Protein AF-A0A9P3IT53-F1 (afdb_monomer_lite)

Secondary structure (DSSP, 8-state):
---THHHHHHHHHTTTTS-----TTTTS-TTS-HHHHHHHHHTSTT-HHHHHHHTTS-SEEEETTEEEESS---HHHHHH-HHHHHHHHHHHHHS--B-TTSSBP---HHHHSTTSTTT--TTT-SSTTT--HHHHHHHHHTSTT--EEEE-SS--TTT-SEEETTTTEEE-----STTTT-PPPEEEEEETTTEEEEEEPPSSSTTSPPEEEE-TT-PPPP---SHHHHHHHHHH----

Structure (mmCIF, N/CA/C/O backbone):
data_AF-A0A9P3IT53-F1
#
_entry.id   AF-A0A9P3IT53-F1
#
loop_
_atom_site.group_PDB
_atom_site.id
_atom_site.type_symbol
_atom_site.label_atom_id
_atom_site.label_alt_id
_atom_site.label_comp_id
_atom_site.label_asym_id
_atom_site.label_entity_id
_atom_site.label_seq_id
_atom_site.pdbx_PDB_ins_code
_atom_site.Cartn_x
_atom_site.Cartn_y
_atom_site.Cartn_z
_atom_site.occupancy
_atom_site.B_iso_or_equiv
_atom_site.auth_seq_id
_atom_site.auth_comp_id
_atom_site.auth_asym_id
_atom_site.auth_atom_id
_atom_site.pdbx_PDB_model_num
ATOM 1 N N . MET A 1 1 ? 39.543 -21.156 10.679 1.00 35.88 1 MET A N 1
ATOM 2 C CA . MET A 1 1 ? 39.281 -20.237 9.550 1.00 35.88 1 MET A CA 1
ATOM 3 C C . MET A 1 1 ? 39.051 -21.079 8.301 1.00 35.88 1 MET A C 1
ATOM 5 O O . MET A 1 1 ? 40.000 -21.383 7.597 1.00 35.88 1 MET A O 1
ATOM 9 N N . GLY A 1 2 ? 37.817 -21.546 8.093 1.00 32.97 2 GLY A N 1
ATOM 10 C CA . GLY A 1 2 ? 37.407 -22.217 6.856 1.00 32.97 2 GLY A CA 1
ATOM 11 C C . GLY A 1 2 ? 36.817 -21.164 5.927 1.00 32.97 2 GLY A C 1
ATOM 12 O O . GLY A 1 2 ? 35.844 -20.508 6.288 1.00 32.97 2 GLY A O 1
ATOM 13 N N . SER A 1 3 ? 37.480 -20.921 4.803 1.00 35.44 3 SER A N 1
ATOM 14 C CA . SER A 1 3 ? 37.111 -19.895 3.830 1.00 35.44 3 SER A CA 1
ATOM 15 C C . SER A 1 3 ? 35.777 -20.245 3.165 1.00 35.44 3 SER A C 1
ATOM 17 O O . SER A 1 3 ? 35.629 -21.319 2.589 1.00 35.44 3 SER A O 1
ATOM 19 N N . MET A 1 4 ? 34.835 -19.299 3.173 1.00 37.69 4 MET A N 1
ATOM 20 C CA . MET A 1 4 ? 33.567 -19.314 2.425 1.00 37.69 4 MET A CA 1
ATOM 21 C C . MET A 1 4 ? 33.732 -19.473 0.890 1.00 37.69 4 MET A C 1
ATOM 23 O O . MET A 1 4 ? 32.745 -19.417 0.161 1.00 37.69 4 MET A O 1
ATOM 27 N N . GLY A 1 5 ? 34.953 -19.671 0.378 1.00 34.88 5 GLY A N 1
ATOM 28 C CA . GLY A 1 5 ? 35.244 -19.866 -1.042 1.00 34.88 5 GLY A CA 1
ATOM 29 C C . GLY A 1 5 ? 34.840 -21.232 -1.610 1.00 34.88 5 GLY A C 1
ATOM 30 O O . GLY A 1 5 ? 34.488 -21.306 -2.783 1.00 34.88 5 GLY A O 1
ATOM 31 N N . GLU A 1 6 ? 34.828 -22.307 -0.816 1.00 35.66 6 GLU A N 1
ATOM 32 C CA . GLU A 1 6 ? 34.600 -23.664 -1.356 1.00 35.66 6 GLU A CA 1
ATOM 33 C C . GLU A 1 6 ? 33.135 -23.925 -1.748 1.00 35.66 6 GLU A C 1
ATOM 35 O O . GLU A 1 6 ? 32.868 -24.569 -2.764 1.00 35.66 6 GLU A O 1
ATOM 40 N N . ALA A 1 7 ? 32.174 -23.339 -1.025 1.00 39.97 7 ALA A N 1
ATOM 41 C CA . ALA A 1 7 ? 30.748 -23.483 -1.336 1.00 39.97 7 ALA A CA 1
ATOM 42 C C . ALA A 1 7 ? 30.343 -22.777 -2.649 1.00 39.97 7 ALA A C 1
ATOM 44 O O . ALA A 1 7 ? 29.435 -23.231 -3.345 1.00 39.97 7 ALA A O 1
ATOM 45 N N . GLY A 1 8 ? 31.034 -21.691 -3.020 1.00 34.69 8 GLY A N 1
ATOM 46 C CA . GLY A 1 8 ? 30.780 -20.956 -4.266 1.00 34.69 8 GLY A CA 1
ATOM 47 C C . GLY A 1 8 ? 31.343 -21.643 -5.515 1.00 34.69 8 GLY A C 1
ATOM 48 O O . GLY A 1 8 ? 30.779 -21.507 -6.601 1.00 34.69 8 GLY A O 1
ATOM 49 N N . ILE A 1 9 ? 32.427 -22.411 -5.370 1.00 41.97 9 ILE A N 1
ATOM 50 C CA . ILE A 1 9 ? 33.077 -23.117 -6.486 1.00 41.97 9 ILE A CA 1
ATOM 51 C C . ILE A 1 9 ? 32.233 -24.327 -6.921 1.00 41.97 9 ILE A C 1
ATOM 53 O O . ILE A 1 9 ? 32.045 -24.542 -8.119 1.00 41.97 9 ILE A O 1
ATOM 57 N N . GLY A 1 10 ? 31.634 -25.052 -5.967 1.00 35.62 10 GLY A N 1
ATOM 58 C CA . GLY A 1 10 ? 30.767 -26.201 -6.258 1.00 35.62 10 GLY A CA 1
ATOM 59 C C . GLY A 1 10 ? 29.491 -25.843 -7.031 1.00 35.62 10 GLY A C 1
ATOM 60 O O . GLY A 1 10 ? 29.090 -26.577 -7.932 1.00 35.62 10 GLY A O 1
ATOM 61 N N . PHE A 1 11 ? 28.885 -24.680 -6.755 1.00 45.81 11 PHE A N 1
ATOM 62 C CA . PHE A 1 11 ? 27.677 -24.230 -7.463 1.00 45.81 11 PHE A CA 1
ATOM 63 C C . PHE A 1 11 ? 27.956 -23.848 -8.928 1.00 45.81 11 PHE A C 1
ATOM 65 O O . PHE A 1 11 ? 27.083 -23.964 -9.783 1.00 45.81 11 PHE A O 1
ATOM 72 N N . ARG A 1 12 ? 29.187 -23.417 -9.238 1.00 45.41 12 ARG A N 1
ATOM 73 C CA . ARG A 1 12 ? 29.605 -23.054 -10.600 1.00 45.41 12 ARG A CA 1
ATOM 74 C C . ARG A 1 12 ? 29.844 -24.288 -11.477 1.00 45.41 12 ARG A C 1
ATOM 76 O O . ARG A 1 12 ? 29.483 -24.261 -12.649 1.00 45.41 12 ARG A O 1
ATOM 83 N N . ALA A 1 13 ? 30.394 -25.359 -10.898 1.00 47.19 13 ALA A N 1
ATOM 84 C CA . ALA A 1 13 ? 30.675 -26.619 -11.594 1.00 47.19 13 ALA A CA 1
ATOM 85 C C . ALA A 1 13 ? 29.398 -27.386 -11.996 1.00 47.19 13 ALA A C 1
ATOM 87 O O . ALA A 1 13 ? 29.379 -28.068 -13.013 1.00 47.19 13 ALA A O 1
ATOM 88 N N . ALA A 1 14 ? 28.296 -27.219 -11.257 1.00 51.44 14 ALA A N 1
ATOM 89 C CA . ALA A 1 14 ? 27.004 -27.828 -11.595 1.00 51.44 14 ALA A CA 1
ATOM 90 C C . ALA A 1 14 ? 26.289 -27.175 -12.802 1.00 51.44 14 ALA A C 1
ATOM 92 O O . ALA A 1 14 ? 25.256 -27.673 -13.246 1.00 51.44 14 ALA A O 1
ATOM 93 N N . CYS A 1 15 ? 26.822 -26.067 -13.332 1.00 56.44 15 CYS A N 1
ATOM 94 C CA . CYS A 1 15 ? 26.239 -25.286 -14.428 1.00 56.44 15 CYS A CA 1
ATOM 95 C C . CYS A 1 15 ? 27.028 -25.402 -15.747 1.00 56.44 15 CYS A C 1
ATOM 97 O O . CYS A 1 15 ? 26.859 -24.557 -16.632 1.00 56.44 15 CYS A O 1
ATOM 99 N N . GLU A 1 16 ? 27.892 -26.409 -15.905 1.00 42.38 16 GLU A N 1
ATOM 100 C CA . GLU A 1 16 ? 28.593 -26.666 -17.168 1.00 42.38 16 GLU A CA 1
ATOM 101 C C . GLU A 1 16 ? 27.583 -27.054 -18.265 1.00 42.38 16 GLU A C 1
ATOM 103 O O . GLU A 1 16 ? 27.032 -28.150 -18.286 1.00 42.38 16 GLU A O 1
ATOM 108 N N . GLY A 1 17 ? 27.284 -26.093 -19.148 1.00 50.19 17 GLY A N 1
ATOM 109 C CA . GLY A 1 17 ? 26.257 -26.186 -20.197 1.00 50.19 17 GLY A CA 1
ATOM 110 C C . GLY A 1 17 ? 25.147 -25.131 -20.091 1.00 50.19 17 GLY A C 1
ATOM 111 O O . GLY A 1 17 ? 24.384 -24.937 -21.039 1.00 50.19 17 GLY A O 1
ATOM 112 N N . GLY A 1 18 ? 25.068 -24.399 -18.975 1.00 49.25 18 GLY A N 1
ATOM 113 C CA . GLY A 1 18 ? 24.192 -23.237 -18.849 1.00 49.25 18 GLY A CA 1
ATOM 114 C C . GLY A 1 18 ? 24.690 -22.092 -19.728 1.00 49.25 18 GLY A C 1
ATOM 115 O O . GLY A 1 18 ? 25.878 -21.769 -19.715 1.00 49.25 18 GLY A O 1
ATOM 116 N N . ARG A 1 19 ? 23.795 -21.455 -20.499 1.00 51.12 19 ARG A N 1
ATOM 117 C CA . ARG A 1 19 ? 24.126 -20.214 -21.224 1.00 51.12 19 ARG A CA 1
ATOM 118 C C . ARG A 1 19 ? 24.793 -19.251 -20.244 1.00 51.12 19 ARG A C 1
ATOM 120 O O . ARG A 1 19 ? 24.267 -19.054 -19.147 1.00 51.12 19 ARG A O 1
ATOM 127 N N . VAL A 1 20 ? 25.914 -18.646 -20.642 1.00 51.19 20 VAL A N 1
ATOM 128 C CA . VAL A 1 20 ? 26.510 -17.532 -19.897 1.00 51.19 20 VAL A CA 1
ATOM 129 C C . VAL A 1 20 ? 25.415 -16.483 -19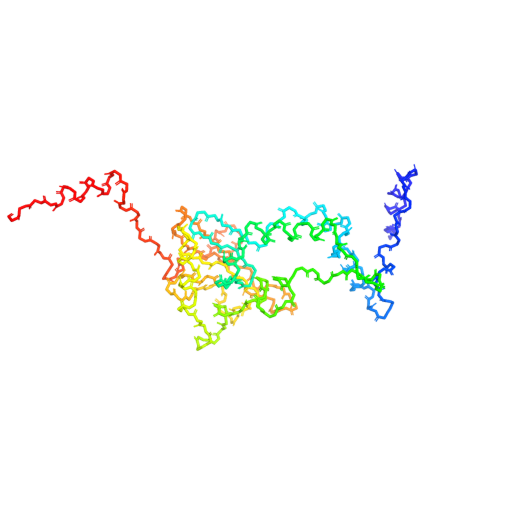.755 1.00 51.19 20 VAL A C 1
ATOM 131 O O . VAL A 1 20 ? 25.012 -15.860 -20.737 1.00 51.19 20 VAL A O 1
ATOM 134 N N . SER A 1 21 ? 24.859 -16.363 -18.550 1.00 56.31 21 SER A N 1
ATOM 135 C CA . SER A 1 21 ? 23.905 -15.300 -18.274 1.00 56.31 21 SER A CA 1
ATOM 136 C C . SER A 1 21 ? 24.661 -13.981 -18.433 1.00 56.31 21 SER A C 1
ATOM 138 O O . SER A 1 21 ? 25.804 -13.903 -17.971 1.00 56.31 21 SER A O 1
ATOM 140 N N . PRO A 1 22 ? 24.081 -12.974 -19.107 1.00 63.81 22 PRO A N 1
ATOM 141 C CA . PRO A 1 22 ? 24.686 -11.650 -19.188 1.00 63.81 22 PRO A CA 1
ATOM 142 C C . PRO A 1 22 ? 25.092 -11.187 -17.789 1.00 63.81 22 PRO A C 1
ATOM 144 O O . PRO A 1 22 ? 24.367 -11.482 -16.837 1.00 63.81 22 PRO A O 1
ATOM 147 N N . ASP A 1 23 ? 26.223 -10.482 -17.659 1.00 67.38 23 ASP A N 1
ATOM 148 C CA . ASP A 1 23 ? 26.622 -9.917 -16.368 1.00 67.38 23 ASP A CA 1
ATOM 149 C C . ASP A 1 23 ? 25.454 -9.072 -15.822 1.00 67.38 23 ASP A C 1
ATOM 151 O O . ASP A 1 23 ? 25.111 -8.048 -16.425 1.00 67.38 23 ASP A O 1
ATOM 155 N N . PRO A 1 24 ? 24.815 -9.483 -14.710 1.00 63.88 24 PRO A N 1
ATOM 156 C CA . PRO A 1 24 ? 23.645 -8.792 -14.177 1.00 63.88 24 PRO A CA 1
ATOM 157 C C . PRO A 1 24 ? 23.981 -7.366 -13.729 1.00 63.88 24 PRO A C 1
ATOM 159 O O . PRO A 1 24 ? 23.092 -6.530 -13.590 1.00 63.88 24 PRO A O 1
ATOM 162 N N . LEU A 1 25 ? 25.264 -7.065 -13.524 1.00 69.94 25 LEU A N 1
ATOM 163 C CA . LEU A 1 25 ? 25.740 -5.748 -13.148 1.00 69.94 25 LEU A CA 1
ATOM 164 C C . LEU A 1 25 ? 26.024 -4.832 -14.350 1.00 69.94 25 LEU A C 1
ATOM 166 O O . LEU A 1 25 ? 26.185 -3.627 -14.149 1.00 69.94 25 LEU A O 1
ATOM 170 N N . ALA A 1 26 ? 26.060 -5.360 -15.578 1.00 68.88 26 ALA A N 1
ATOM 171 C CA . ALA A 1 26 ? 26.378 -4.585 -16.781 1.00 68.88 26 ALA A CA 1
ATOM 172 C C . ALA A 1 26 ? 25.367 -3.458 -17.053 1.00 68.88 26 ALA A C 1
ATOM 174 O O . ALA A 1 26 ? 25.705 -2.459 -17.683 1.00 68.88 26 ALA A O 1
ATOM 175 N N . SER A 1 27 ? 24.132 -3.585 -16.556 1.00 66.25 27 SER A N 1
ATOM 176 C CA . SER A 1 27 ? 23.086 -2.568 -16.701 1.00 66.25 27 SER A CA 1
ATOM 177 C C . SER A 1 27 ? 23.107 -1.481 -15.621 1.00 66.25 27 SER A C 1
ATOM 179 O O . SER A 1 27 ? 22.240 -0.607 -15.637 1.00 66.25 27 SER A O 1
ATOM 181 N N . VAL A 1 28 ? 24.049 -1.516 -14.669 1.00 73.56 28 VAL A N 1
ATOM 182 C CA . VAL A 1 28 ? 24.102 -0.564 -13.549 1.00 73.56 28 VAL A CA 1
ATOM 183 C C . VAL A 1 28 ? 25.459 0.137 -13.502 1.00 73.56 28 VAL A C 1
ATOM 185 O O . VAL A 1 28 ? 26.509 -0.496 -13.440 1.00 73.56 28 VAL A O 1
ATOM 188 N N . SER A 1 29 ? 25.437 1.472 -13.493 1.00 75.94 29 SER A N 1
ATOM 189 C CA . SER A 1 29 ? 26.641 2.315 -13.501 1.00 75.94 29 SER A CA 1
ATOM 190 C C . SER A 1 29 ? 27.656 1.927 -12.418 1.00 75.94 29 SER A C 1
ATOM 192 O O . SER A 1 29 ? 27.300 1.731 -11.258 1.00 75.94 29 SER A O 1
ATOM 194 N N . GLU A 1 30 ? 28.940 1.887 -12.783 1.00 76.38 30 GLU A N 1
ATOM 195 C CA . GLU A 1 30 ? 30.070 1.674 -11.859 1.00 76.38 30 GLU A CA 1
ATOM 196 C C . GLU A 1 30 ? 30.219 2.787 -10.814 1.00 76.38 30 GLU A C 1
ATOM 198 O O . GLU A 1 30 ? 30.873 2.599 -9.794 1.00 76.38 30 GLU A O 1
ATOM 203 N N . ARG A 1 31 ? 29.573 3.941 -11.028 1.00 78.69 31 ARG A N 1
ATOM 204 C CA . ARG A 1 31 ? 29.555 5.048 -10.059 1.00 78.69 31 ARG A CA 1
ATOM 205 C C . ARG A 1 31 ? 28.655 4.768 -8.850 1.00 78.69 31 ARG A C 1
ATOM 207 O O . ARG A 1 31 ? 28.687 5.517 -7.878 1.00 78.69 31 ARG A O 1
ATOM 214 N N . VAL A 1 32 ? 27.820 3.730 -8.918 1.00 76.69 32 VAL A N 1
ATOM 215 C CA . VAL A 1 32 ? 26.950 3.297 -7.820 1.00 76.69 32 VAL A CA 1
ATOM 216 C C . VAL A 1 32 ? 27.753 2.405 -6.874 1.00 76.69 32 VAL A C 1
ATOM 218 O O . VAL A 1 32 ? 28.450 1.500 -7.327 1.00 76.69 32 VAL A O 1
ATOM 221 N N . ARG A 1 33 ? 27.627 2.626 -5.555 1.00 79.44 33 ARG A N 1
ATOM 222 C CA . ARG A 1 33 ? 28.251 1.763 -4.534 1.00 79.44 33 ARG A CA 1
ATOM 223 C C . ARG A 1 33 ? 27.938 0.290 -4.804 1.00 79.44 33 ARG A C 1
ATOM 225 O O . ARG A 1 33 ? 26.802 -0.039 -5.151 1.00 79.44 33 ARG A O 1
ATOM 232 N N . SER A 1 34 ? 28.923 -0.586 -4.624 1.00 75.75 34 SER A N 1
ATOM 233 C CA . SER A 1 34 ? 28.838 -2.001 -5.007 1.00 75.75 34 SER A CA 1
ATOM 234 C C . SER A 1 34 ? 27.630 -2.719 -4.393 1.00 75.75 34 SER A C 1
ATOM 236 O O . SER A 1 34 ? 26.959 -3.479 -5.093 1.00 75.75 34 SER A O 1
ATOM 238 N N . GLU A 1 35 ? 27.278 -2.431 -3.134 1.00 79.00 35 GLU A N 1
ATOM 239 C CA . GLU A 1 35 ? 26.134 -3.064 -2.467 1.00 79.00 35 GLU A CA 1
ATOM 240 C C . GLU A 1 35 ? 24.800 -2.625 -3.084 1.00 79.00 35 GLU A C 1
ATOM 242 O O . GLU A 1 35 ? 23.881 -3.427 -3.263 1.00 79.00 35 GLU A O 1
ATOM 247 N N . LEU A 1 36 ? 24.694 -1.346 -3.450 1.00 82.38 36 LEU A N 1
ATOM 248 C CA . LEU A 1 36 ? 23.512 -0.806 -4.116 1.00 82.38 36 LEU A CA 1
ATOM 249 C C . LEU A 1 36 ? 23.418 -1.314 -5.559 1.00 82.38 36 LEU A C 1
ATOM 251 O O . LEU A 1 36 ? 22.327 -1.632 -6.023 1.00 82.38 36 LEU A O 1
ATOM 255 N N . ARG A 1 37 ? 24.557 -1.474 -6.239 1.00 84.19 37 ARG A N 1
ATOM 256 C CA . ARG A 1 37 ? 24.643 -2.024 -7.596 1.00 84.19 37 ARG A CA 1
ATOM 257 C C . ARG A 1 37 ? 24.117 -3.460 -7.653 1.00 84.19 37 ARG A C 1
ATOM 259 O O . ARG A 1 37 ? 23.301 -3.773 -8.517 1.00 84.19 37 ARG A O 1
ATOM 266 N N . ALA A 1 38 ? 24.508 -4.300 -6.691 1.00 85.69 38 ALA A N 1
ATOM 267 C CA . ALA A 1 38 ? 24.007 -5.669 -6.570 1.00 85.69 38 ALA A CA 1
ATOM 268 C C . ALA A 1 38 ? 22.488 -5.714 -6.331 1.00 85.69 38 ALA A C 1
ATOM 270 O O . ALA A 1 38 ? 21.788 -6.494 -6.973 1.00 85.69 38 ALA A O 1
ATOM 271 N N . ARG A 1 39 ? 21.960 -4.841 -5.461 1.00 87.06 39 ARG A N 1
ATOM 272 C CA . ARG A 1 39 ? 20.510 -4.732 -5.218 1.00 87.06 39 ARG A CA 1
ATOM 273 C C . ARG A 1 39 ? 19.752 -4.285 -6.459 1.00 87.06 39 ARG A C 1
ATOM 275 O O . ARG A 1 39 ? 18.738 -4.885 -6.790 1.00 87.06 39 ARG A O 1
ATOM 282 N N . MET A 1 40 ? 20.251 -3.262 -7.151 1.00 85.94 40 MET A N 1
ATOM 283 C CA . MET A 1 40 ? 19.645 -2.782 -8.391 1.00 85.94 40 MET A CA 1
ATOM 284 C C . MET A 1 40 ? 19.606 -3.893 -9.435 1.00 85.94 40 MET A C 1
ATOM 286 O O . MET A 1 40 ? 18.556 -4.118 -10.017 1.00 85.94 40 MET A O 1
ATOM 290 N N . ALA A 1 41 ? 20.696 -4.633 -9.629 1.00 87.00 41 ALA A N 1
ATOM 291 C CA . ALA A 1 41 ? 20.724 -5.759 -10.557 1.00 87.00 41 ALA A CA 1
ATOM 292 C C . ALA A 1 41 ? 19.738 -6.877 -10.169 1.00 87.00 41 ALA A C 1
ATOM 294 O O . ALA A 1 41 ? 19.001 -7.379 -11.014 1.00 87.00 41 ALA A O 1
ATOM 295 N N . ALA A 1 42 ? 19.689 -7.239 -8.884 1.00 89.56 42 ALA A N 1
ATOM 296 C CA . ALA A 1 42 ? 18.846 -8.320 -8.380 1.00 89.56 42 ALA A CA 1
ATOM 297 C C . ALA A 1 42 ? 17.346 -7.978 -8.329 1.00 89.56 42 ALA A C 1
ATOM 299 O O . ALA A 1 42 ? 16.521 -8.882 -8.387 1.00 89.56 42 ALA A O 1
ATOM 300 N N . LEU A 1 43 ? 16.994 -6.697 -8.194 1.00 89.19 43 LEU A N 1
ATOM 301 C CA . LEU A 1 43 ? 15.611 -6.214 -8.093 1.00 89.19 43 LEU A CA 1
ATOM 302 C C . LEU A 1 43 ? 15.175 -5.412 -9.324 1.00 89.19 43 LEU A C 1
ATOM 304 O O . LEU A 1 43 ? 14.135 -4.760 -9.299 1.00 89.19 43 LEU A O 1
ATOM 308 N N . SER A 1 44 ? 15.959 -5.440 -10.405 1.00 88.50 44 SER A N 1
ATOM 309 C CA . SER A 1 44 ? 15.542 -4.844 -11.672 1.00 88.50 44 SER A CA 1
ATOM 310 C C . SER A 1 44 ? 14.468 -5.704 -12.340 1.00 88.50 44 SER A C 1
ATOM 312 O O . SER A 1 44 ? 14.538 -6.939 -12.263 1.00 88.50 44 SER A O 1
ATOM 314 N N . PRO A 1 45 ? 13.517 -5.084 -13.055 1.00 89.56 45 PRO A N 1
ATOM 315 C CA . PRO A 1 45 ? 12.652 -5.785 -13.995 1.00 89.56 45 PRO A CA 1
ATOM 316 C C . PRO A 1 45 ? 13.459 -6.701 -14.920 1.00 89.56 45 PRO A C 1
ATOM 318 O O . PRO A 1 45 ? 14.557 -6.350 -15.358 1.00 89.56 45 PRO A O 1
ATOM 321 N N . GLY A 1 46 ? 12.940 -7.893 -15.197 1.00 89.44 46 GLY A N 1
ATOM 322 C CA . GLY A 1 46 ? 13.615 -8.916 -15.992 1.00 89.44 46 GLY A CA 1
ATOM 323 C C . GLY A 1 46 ? 14.744 -9.657 -15.265 1.00 89.44 46 GLY A C 1
ATOM 324 O O . GLY A 1 46 ? 15.304 -10.597 -15.826 1.00 89.44 46 GLY A O 1
ATOM 325 N N . SER A 1 47 ? 15.083 -9.317 -14.018 1.00 90.19 47 SER A N 1
ATOM 326 C CA . SER A 1 47 ? 16.069 -10.092 -13.252 1.00 90.19 47 SER A CA 1
ATOM 327 C C . SER A 1 47 ? 15.502 -11.454 -12.812 1.00 90.19 47 SER A C 1
ATOM 329 O O . SER A 1 47 ? 14.316 -11.548 -12.482 1.00 90.19 47 SER A O 1
ATOM 331 N N . PRO A 1 48 ? 16.321 -12.524 -12.745 1.00 91.94 48 PRO A N 1
ATOM 332 C CA . PRO A 1 48 ? 15.840 -13.845 -12.333 1.00 91.94 48 PRO A CA 1
ATOM 333 C C . PRO A 1 48 ? 15.208 -13.873 -10.936 1.00 91.94 48 PRO A C 1
ATOM 335 O O . PRO A 1 48 ? 14.265 -14.624 -10.706 1.00 91.94 48 PRO A O 1
ATOM 338 N N . LEU A 1 49 ? 15.714 -13.059 -10.002 1.00 92.94 49 LEU A N 1
ATOM 339 C CA . LEU A 1 49 ? 15.186 -12.989 -8.639 1.00 92.94 49 LEU A CA 1
ATOM 340 C C . LEU A 1 49 ? 13.815 -12.309 -8.627 1.00 92.94 49 LEU A C 1
ATOM 342 O O . LEU A 1 49 ? 12.873 -12.877 -8.072 1.00 92.94 49 LEU A O 1
ATOM 346 N N . LEU A 1 50 ? 13.682 -11.139 -9.263 1.00 92.19 50 LEU A N 1
ATOM 347 C CA . LEU A 1 50 ? 12.405 -10.429 -9.298 1.00 92.19 50 LEU A CA 1
ATOM 348 C C . LEU A 1 50 ? 11.330 -11.247 -10.025 1.00 92.19 50 LEU A C 1
ATOM 350 O O . LEU A 1 50 ? 10.227 -11.401 -9.508 1.00 92.19 50 LEU A O 1
ATOM 354 N N . GLN A 1 51 ? 11.676 -11.853 -11.165 1.00 93.81 51 GLN A N 1
ATOM 355 C CA . GLN A 1 51 ? 10.760 -12.728 -11.900 1.00 93.81 51 GLN A CA 1
ATOM 356 C C . GLN A 1 51 ? 10.301 -13.923 -11.057 1.00 93.81 51 GLN A C 1
ATOM 358 O O . GLN A 1 51 ? 9.115 -14.225 -11.014 1.00 93.81 51 GLN A O 1
ATOM 363 N N . ARG A 1 52 ? 11.223 -14.592 -10.353 1.00 94.50 52 ARG A N 1
ATOM 364 C CA . ARG A 1 52 ? 10.910 -15.817 -9.606 1.00 94.50 52 ARG A CA 1
ATOM 365 C C . ARG A 1 52 ? 10.083 -15.583 -8.345 1.00 94.50 52 ARG A C 1
ATOM 367 O O . ARG A 1 52 ? 9.305 -16.455 -7.978 1.00 94.50 52 ARG A O 1
ATOM 374 N N . PHE A 1 53 ? 10.315 -14.479 -7.638 1.00 94.81 53 PHE A N 1
ATOM 375 C CA . PHE A 1 53 ? 9.759 -14.286 -6.294 1.00 94.81 53 PHE A CA 1
ATOM 376 C C . PHE A 1 53 ? 8.742 -13.150 -6.188 1.00 94.81 53 PHE A C 1
ATOM 378 O O . PHE A 1 53 ? 8.038 -13.081 -5.183 1.00 94.81 53 PHE A O 1
ATOM 385 N N . PHE A 1 54 ? 8.665 -12.260 -7.183 1.00 93.75 54 PHE A N 1
ATOM 386 C CA . PHE A 1 54 ? 7.833 -11.057 -7.102 1.00 93.75 54 PHE A CA 1
ATOM 387 C C . PHE A 1 54 ? 6.855 -10.877 -8.261 1.00 93.75 54 PHE A C 1
ATOM 389 O O . PHE A 1 54 ? 5.887 -10.149 -8.073 1.00 93.75 54 PHE A O 1
ATOM 396 N N . ALA A 1 55 ? 7.054 -11.528 -9.413 1.00 94.19 55 ALA A N 1
ATOM 397 C CA . ALA A 1 55 ? 6.162 -11.361 -10.566 1.00 94.19 55 ALA A CA 1
ATOM 398 C C . ALA A 1 55 ? 4.699 -11.715 -10.250 1.00 94.19 55 ALA A C 1
ATOM 400 O O . ALA A 1 55 ? 3.795 -11.035 -10.719 1.00 94.19 55 ALA A O 1
ATOM 401 N N . ASP A 1 56 ? 4.469 -12.731 -9.416 1.00 94.31 56 ASP A N 1
ATOM 402 C CA . ASP A 1 56 ? 3.120 -13.201 -9.075 1.00 94.31 56 ASP A CA 1
ATOM 403 C C . ASP A 1 56 ? 2.502 -12.475 -7.868 1.00 94.31 56 ASP A C 1
ATOM 405 O O . ASP A 1 56 ? 1.365 -12.755 -7.483 1.00 94.31 56 ASP A O 1
ATOM 409 N N . ASN A 1 57 ? 3.231 -11.537 -7.253 1.00 95.38 57 ASN A N 1
ATOM 410 C CA . ASN A 1 57 ? 2.731 -10.793 -6.104 1.00 95.38 57 ASN A CA 1
ATOM 411 C C . ASN A 1 57 ? 1.935 -9.566 -6.580 1.00 95.38 57 ASN A C 1
ATOM 413 O O . ASN A 1 57 ? 2.502 -8.689 -7.238 1.00 95.38 57 ASN A O 1
ATOM 417 N N . PRO A 1 58 ? 0.644 -9.441 -6.224 1.00 96.75 58 PRO A N 1
ATOM 418 C CA . PRO A 1 58 ? -0.152 -8.289 -6.622 1.00 96.75 58 PRO A CA 1
ATOM 419 C C . PRO A 1 58 ? 0.332 -7.016 -5.917 1.00 96.75 58 PRO A C 1
ATOM 421 O O . PRO A 1 58 ? 0.672 -7.024 -4.734 1.00 96.75 58 PRO A O 1
ATOM 424 N N . SER A 1 59 ? 0.292 -5.894 -6.632 1.00 96.38 59 SER A N 1
ATOM 425 C CA . SER A 1 59 ? 0.546 -4.565 -6.060 1.00 96.38 59 SER A CA 1
ATOM 426 C C . SER A 1 59 ? -0.661 -4.015 -5.297 1.00 96.38 59 SER A C 1
ATOM 428 O O . SER A 1 59 ? -0.508 -3.199 -4.385 1.00 96.38 59 SER A O 1
ATOM 430 N N . VAL A 1 60 ? -1.863 -4.468 -5.665 1.00 98.25 60 VAL A N 1
ATOM 431 C CA . VAL A 1 60 ? -3.126 -4.157 -4.992 1.00 98.25 60 VAL A CA 1
ATOM 432 C C . VAL A 1 60 ? -3.899 -5.452 -4.782 1.00 98.25 60 VAL A C 1
ATOM 434 O O . VAL A 1 60 ? -4.174 -6.175 -5.736 1.00 98.25 60 VAL A O 1
ATOM 437 N N . LEU A 1 61 ? -4.284 -5.744 -3.545 1.00 97.81 61 LEU A N 1
ATOM 438 C CA . LEU A 1 61 ? -4.955 -6.990 -3.188 1.00 97.81 61 LEU A CA 1
ATOM 439 C C . LEU A 1 61 ? -6.259 -6.698 -2.452 1.00 97.81 61 LEU A C 1
ATOM 441 O O . LEU A 1 61 ? -6.268 -5.969 -1.468 1.00 97.81 61 LEU A O 1
ATOM 445 N N . ARG A 1 62 ? -7.365 -7.299 -2.886 1.00 97.12 62 ARG A N 1
ATOM 446 C CA . ARG A 1 62 ? -8.646 -7.218 -2.181 1.00 97.12 62 ARG A CA 1
ATOM 447 C C . ARG A 1 62 ? -9.001 -8.576 -1.580 1.00 97.12 62 ARG A C 1
ATOM 449 O O . ARG A 1 62 ? -9.176 -9.541 -2.316 1.00 97.12 62 ARG A O 1
ATOM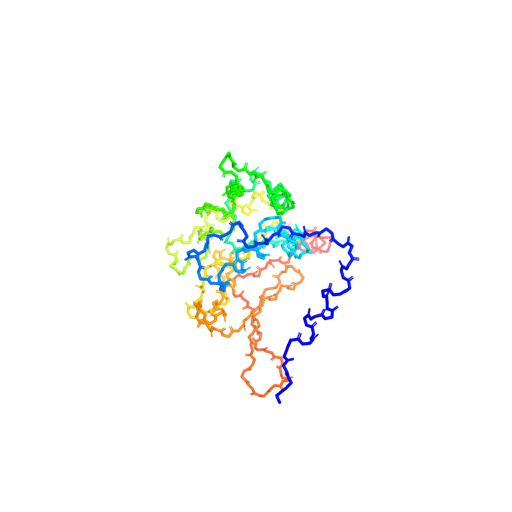 456 N N . LEU A 1 63 ? -9.169 -8.636 -0.258 1.00 96.25 63 LEU A N 1
ATOM 457 C CA . LEU A 1 63 ? -9.733 -9.792 0.448 1.00 96.25 63 LEU A CA 1
ATOM 458 C C . LEU A 1 63 ? -10.972 -9.362 1.231 1.00 96.25 63 LEU A C 1
ATOM 460 O O . LEU A 1 63 ? -10.893 -8.501 2.107 1.00 96.25 63 LEU A O 1
ATOM 464 N N . GLY A 1 64 ? -12.113 -9.984 0.924 1.00 95.94 64 GLY A N 1
ATOM 465 C CA . GLY A 1 64 ? -13.398 -9.623 1.521 1.00 95.94 64 GLY A CA 1
ATOM 466 C C . GLY A 1 64 ? -13.716 -8.141 1.307 1.00 95.94 64 GLY A C 1
ATOM 467 O O . GLY A 1 64 ? -13.747 -7.646 0.172 1.00 95.94 64 GLY A O 1
ATOM 468 N N . SER A 1 65 ? -13.925 -7.436 2.415 1.00 96.94 65 SER A N 1
ATOM 469 C CA . SER A 1 65 ? -14.187 -6.000 2.471 1.00 96.94 65 SER A CA 1
ATOM 470 C C . SER A 1 65 ? -12.935 -5.125 2.580 1.00 96.94 65 SER A C 1
ATOM 472 O O . SER A 1 65 ? -13.049 -3.900 2.670 1.00 96.94 65 SER A O 1
ATOM 474 N N . THR A 1 66 ? -11.741 -5.719 2.583 1.00 98.38 66 THR A N 1
ATOM 475 C CA . THR A 1 66 ? -10.482 -5.011 2.831 1.00 98.38 66 THR A CA 1
ATOM 476 C C . THR A 1 66 ? -9.613 -4.960 1.581 1.00 98.38 66 THR A C 1
ATOM 478 O O . THR A 1 66 ? -9.370 -5.979 0.934 1.00 98.38 66 THR A O 1
ATOM 481 N N . VAL A 1 67 ? -9.113 -3.767 1.260 1.00 98.50 67 VAL A N 1
ATOM 482 C CA . VAL A 1 67 ? -8.139 -3.544 0.184 1.00 98.50 67 VAL A CA 1
ATOM 483 C C . VAL A 1 67 ? -6.765 -3.268 0.786 1.00 98.50 67 VAL A C 1
ATOM 485 O O . VAL A 1 67 ? -6.639 -2.405 1.646 1.00 98.50 67 VAL A O 1
ATOM 488 N N . PHE A 1 68 ? -5.741 -3.970 0.319 1.00 98.69 68 PHE A N 1
ATOM 489 C CA . PHE A 1 68 ? -4.344 -3.833 0.713 1.00 98.69 68 PHE A CA 1
ATOM 490 C C . PHE A 1 68 ? -3.547 -3.220 -0.438 1.00 98.69 68 PHE A C 1
ATOM 492 O O . PHE A 1 68 ? -3.637 -3.676 -1.579 1.00 98.69 68 PHE A O 1
ATOM 499 N N . VAL A 1 69 ? -2.768 -2.186 -0.135 1.00 98.62 69 VAL A N 1
ATOM 500 C CA . VAL A 1 69 ? -1.937 -1.457 -1.103 1.00 98.62 69 VAL A CA 1
ATOM 501 C C . VAL A 1 69 ? -0.761 -0.811 -0.370 1.00 98.62 69 VAL A C 1
ATOM 503 O O . VAL A 1 69 ? -0.891 -0.460 0.798 1.00 98.62 69 VAL A O 1
ATOM 506 N N . HIS A 1 70 ? 0.402 -0.652 -1.009 1.00 98.25 70 HIS A N 1
ATOM 507 C CA . HIS A 1 70 ? 1.573 -0.110 -0.308 1.00 98.25 70 HIS A CA 1
ATOM 508 C C . HIS A 1 70 ? 1.383 1.353 0.139 1.00 98.25 70 HIS A C 1
ATOM 510 O O . HIS A 1 70 ? 1.585 1.636 1.316 1.00 98.25 70 HIS A O 1
ATOM 516 N N . GLY A 1 71 ? 0.973 2.260 -0.759 1.00 98.06 71 GLY A N 1
ATOM 517 C CA . GLY A 1 71 ? 0.735 3.678 -0.447 1.00 98.06 71 GLY A CA 1
ATOM 518 C C . GLY A 1 71 ? -0.747 4.029 -0.294 1.00 98.06 71 GLY A C 1
ATOM 519 O O . GLY A 1 71 ? -1.176 4.520 0.749 1.00 98.06 71 GLY A O 1
ATOM 520 N N . GLY A 1 72 ? -1.546 3.745 -1.323 1.00 98.00 72 GLY A N 1
ATOM 521 C CA . GLY A 1 72 ? -2.982 4.036 -1.342 1.00 98.00 72 GLY A CA 1
ATOM 522 C C . GLY A 1 72 ? -3.581 3.949 -2.747 1.00 98.00 72 GLY A C 1
ATOM 523 O O . GLY A 1 72 ? -2.858 3.858 -3.739 1.00 98.00 72 GLY A O 1
ATOM 524 N N . LEU A 1 73 ? -4.911 3.985 -2.851 1.00 98.44 73 LEU A N 1
ATOM 525 C CA . LEU A 1 73 ? -5.614 4.064 -4.137 1.00 98.44 73 LEU A CA 1
ATOM 526 C C . LEU A 1 73 ? -6.286 5.419 -4.313 1.00 98.44 73 LEU A C 1
ATOM 528 O O . LEU A 1 73 ? -6.987 5.875 -3.423 1.00 98.44 73 LEU A O 1
ATOM 532 N N . LEU A 1 74 ? -6.149 6.014 -5.489 1.00 98.38 74 LEU A N 1
ATOM 533 C CA . LEU A 1 74 ? -6.923 7.176 -5.903 1.00 98.38 74 LEU A CA 1
ATOM 534 C C . LEU A 1 74 ? -8.086 6.719 -6.802 1.00 98.38 74 LEU A C 1
ATOM 536 O O . LEU A 1 74 ? -8.018 5.620 -7.367 1.00 98.38 74 LEU A O 1
ATOM 540 N N . PRO A 1 75 ? -9.134 7.543 -6.999 1.00 98.38 75 PRO A N 1
ATOM 541 C CA . PRO A 1 75 ? -10.241 7.206 -7.896 1.00 98.38 75 PRO A CA 1
ATOM 542 C C . PRO A 1 75 ? -9.789 6.825 -9.312 1.00 98.38 75 PRO A C 1
ATOM 544 O O . PRO A 1 75 ? -10.372 5.934 -9.923 1.00 98.38 75 PRO A O 1
ATOM 547 N N . GLU A 1 76 ? -8.724 7.455 -9.814 1.00 97.81 76 GLU A N 1
ATOM 548 C CA . GLU A 1 76 ? -8.122 7.151 -11.118 1.00 97.81 76 GLU A CA 1
ATOM 549 C C . GLU A 1 76 ? -7.572 5.720 -11.208 1.00 97.81 76 GLU A C 1
ATOM 551 O O . GLU A 1 76 ? -7.761 5.066 -12.228 1.00 97.81 76 GLU A O 1
ATOM 556 N N . HIS A 1 77 ? -6.996 5.174 -10.130 1.00 98.31 77 HIS A N 1
ATOM 557 C CA . HIS A 1 77 ? -6.541 3.779 -10.101 1.00 98.31 77 HIS A CA 1
ATOM 558 C C . HIS A 1 77 ? -7.711 2.796 -10.157 1.00 98.31 77 HIS A C 1
ATOM 560 O O . HIS A 1 77 ? -7.635 1.770 -10.829 1.00 98.31 77 HIS A O 1
ATOM 566 N N . VAL A 1 78 ? -8.806 3.115 -9.460 1.00 98.31 78 VAL A N 1
ATOM 567 C CA . VAL A 1 78 ? -10.015 2.283 -9.475 1.00 98.31 78 VAL A CA 1
ATOM 568 C C . VAL A 1 78 ? -10.672 2.309 -10.856 1.00 98.31 78 VAL A C 1
ATOM 570 O O . VAL A 1 78 ? -11.078 1.261 -11.346 1.00 98.31 78 VAL A O 1
ATOM 573 N N . GLN A 1 79 ? -10.724 3.475 -11.511 1.00 98.06 79 GLN A N 1
ATOM 574 C CA . GLN A 1 79 ? -11.223 3.600 -12.890 1.00 98.06 79 GLN A CA 1
ATOM 575 C C . GLN A 1 79 ? -10.341 2.867 -13.898 1.00 98.06 79 GLN A C 1
ATOM 577 O O . GLN A 1 79 ? -10.862 2.291 -14.849 1.00 98.06 79 GLN A O 1
ATOM 582 N N . TYR A 1 80 ? -9.023 2.889 -13.694 1.00 98.00 80 TYR A N 1
ATOM 583 C CA . TYR A 1 80 ? -8.076 2.181 -14.550 1.00 98.00 80 TYR A CA 1
ATOM 584 C C . TYR A 1 80 ? -8.236 0.654 -14.459 1.00 98.00 80 TYR A C 1
ATOM 586 O O . TYR A 1 80 ? -8.098 -0.045 -15.462 1.00 98.00 80 TYR A O 1
ATOM 594 N N . GLY A 1 81 ? -8.585 0.151 -13.271 1.00 97.88 81 GLY A N 1
ATOM 595 C CA . GLY A 1 81 ? -8.843 -1.261 -12.988 1.00 97.88 81 GLY A CA 1
ATOM 596 C C . GLY A 1 81 ? -7.702 -1.901 -12.198 1.00 97.88 81 GLY A C 1
ATOM 597 O O . GLY A 1 81 ? -6.553 -1.913 -12.637 1.00 97.88 81 GLY A O 1
ATOM 598 N N . LEU A 1 82 ? -8.014 -2.460 -11.025 1.00 97.69 82 LEU A N 1
ATOM 599 C CA . LEU A 1 82 ? -7.007 -3.011 -10.108 1.00 97.69 82 LEU A CA 1
ATOM 600 C C . LEU A 1 82 ? -6.348 -4.276 -10.670 1.00 97.69 82 LEU A C 1
ATOM 602 O O . LEU A 1 82 ? -5.140 -4.468 -10.541 1.00 97.69 82 LEU A O 1
ATOM 606 N N . GLU A 1 83 ? -7.130 -5.116 -11.342 1.00 97.19 83 GLU A N 1
ATOM 607 C CA . GLU A 1 83 ? -6.655 -6.318 -12.025 1.00 97.19 83 GLU A CA 1
ATOM 608 C C . GLU A 1 83 ? -5.682 -5.950 -13.145 1.00 97.19 83 GLU A C 1
ATOM 610 O O . GLU A 1 83 ? -4.630 -6.571 -13.273 1.00 97.19 83 GLU A O 1
ATOM 615 N N . ARG A 1 84 ? -5.989 -4.884 -13.894 1.00 97.69 84 ARG A N 1
ATOM 616 C CA . ARG A 1 84 ? -5.107 -4.357 -14.937 1.00 97.69 84 ARG A CA 1
ATOM 617 C C . ARG A 1 84 ? -3.795 -3.831 -14.353 1.00 97.69 84 ARG A C 1
ATOM 619 O O . ARG A 1 84 ? -2.744 -4.161 -14.886 1.00 97.69 84 ARG A O 1
ATOM 626 N N . ILE A 1 85 ? -3.835 -3.073 -13.251 1.00 97.88 85 ILE A N 1
ATOM 627 C CA . ILE A 1 85 ? -2.622 -2.603 -12.548 1.00 97.88 85 ILE A CA 1
ATOM 628 C C . ILE A 1 85 ? -1.714 -3.781 -12.181 1.00 97.88 85 ILE A C 1
ATOM 630 O O . ILE A 1 85 ? -0.506 -3.731 -12.414 1.00 97.88 85 ILE A O 1
ATOM 634 N N . ASN A 1 86 ? -2.291 -4.842 -11.612 1.00 97.94 86 ASN A N 1
ATOM 635 C CA . ASN A 1 86 ? -1.535 -6.031 -11.225 1.00 97.94 86 ASN A CA 1
ATOM 636 C C . ASN A 1 86 ? -0.965 -6.769 -12.442 1.00 97.94 86 ASN A C 1
ATOM 638 O O . ASN A 1 86 ? 0.207 -7.137 -12.424 1.00 97.94 86 ASN A O 1
ATOM 642 N N . GLN A 1 87 ? -1.766 -6.945 -13.496 1.00 97.25 87 GLN A N 1
ATOM 643 C CA . GLN A 1 87 ? -1.342 -7.611 -14.726 1.00 97.25 87 GLN A CA 1
ATOM 644 C C . GLN A 1 87 ? -0.194 -6.857 -15.408 1.00 97.25 87 GLN A C 1
ATOM 646 O O . GLN A 1 87 ? 0.859 -7.432 -15.660 1.00 97.25 87 GLN A O 1
ATOM 651 N N . GLU A 1 88 ? -0.357 -5.558 -15.654 1.00 96.00 88 GLU A N 1
ATOM 652 C CA . GLU A 1 88 ? 0.664 -4.732 -16.310 1.00 96.00 88 GLU A CA 1
ATOM 653 C C . GLU A 1 88 ? 1.939 -4.612 -15.455 1.00 96.00 88 GLU A C 1
ATOM 655 O O . GLU A 1 88 ? 3.046 -4.510 -15.986 1.00 96.00 88 GLU A O 1
ATOM 660 N N . GLY A 1 89 ? 1.817 -4.667 -14.123 1.00 95.25 89 GLY A N 1
ATOM 661 C CA . GLY A 1 89 ? 2.970 -4.741 -13.228 1.00 95.25 89 GLY A CA 1
ATOM 662 C C . GLY A 1 89 ? 3.731 -6.060 -13.325 1.00 95.25 89 GLY A C 1
ATOM 663 O O . GLY A 1 89 ? 4.960 -6.045 -13.417 1.00 95.25 89 GLY A O 1
ATOM 664 N N . GLN A 1 90 ? 3.020 -7.188 -13.369 1.00 96.00 90 GLN A N 1
ATOM 665 C CA . GLN A 1 90 ? 3.620 -8.499 -13.614 1.00 96.00 90 GLN A CA 1
ATOM 666 C C . GLN A 1 90 ? 4.299 -8.540 -14.990 1.00 96.00 90 GLN A C 1
ATOM 668 O O . GLN A 1 90 ? 5.456 -8.945 -15.093 1.00 96.00 90 GLN A O 1
ATOM 673 N N . GLU A 1 91 ? 3.621 -8.069 -16.037 1.00 94.94 91 GLU A N 1
ATOM 674 C CA . GLU A 1 91 ? 4.165 -7.997 -17.397 1.00 94.94 91 GLU A CA 1
ATOM 675 C C . GLU A 1 91 ? 5.442 -7.153 -17.447 1.00 94.94 91 GLU A C 1
ATOM 677 O O . GLU A 1 91 ? 6.437 -7.576 -18.036 1.00 94.94 91 GLU A O 1
ATOM 682 N N . TRP A 1 92 ? 5.469 -6.008 -16.759 1.00 93.50 92 TRP A N 1
ATOM 683 C CA . TRP A 1 92 ? 6.672 -5.186 -16.652 1.00 93.50 92 TRP A CA 1
ATOM 684 C C . TRP A 1 92 ? 7.825 -5.907 -15.936 1.00 93.50 92 TRP A C 1
ATOM 686 O O . TRP A 1 92 ? 8.970 -5.801 -16.376 1.00 93.50 92 TRP A O 1
ATOM 696 N N . ILE A 1 93 ? 7.549 -6.673 -14.874 1.00 93.44 93 ILE A N 1
ATOM 697 C CA . ILE A 1 93 ? 8.564 -7.484 -14.180 1.00 93.44 93 ILE A CA 1
ATOM 698 C C . ILE A 1 93 ? 9.106 -8.595 -15.090 1.00 93.44 93 ILE A C 1
ATOM 700 O O . ILE A 1 93 ? 10.317 -8.828 -15.105 1.00 93.44 93 ILE A O 1
ATOM 704 N N . LEU A 1 94 ? 8.236 -9.287 -15.828 1.00 93.69 94 LEU A N 1
ATOM 705 C CA . LEU A 1 94 ? 8.599 -10.430 -16.671 1.00 93.69 94 LEU A CA 1
ATOM 706 C C . LEU A 1 94 ? 9.285 -10.011 -17.972 1.00 93.69 94 LEU A C 1
ATOM 708 O O . LEU A 1 94 ? 10.185 -10.694 -18.458 1.00 93.69 94 LEU A O 1
ATOM 712 N N . SER A 1 95 ? 8.844 -8.913 -18.574 1.00 88.50 95 SER A N 1
ATOM 713 C CA . SER A 1 95 ? 9.251 -8.484 -19.911 1.00 88.50 95 SER A CA 1
ATOM 714 C C . SER A 1 95 ? 9.349 -6.960 -19.986 1.00 88.50 95 SER A C 1
ATOM 716 O O . SER A 1 95 ? 8.564 -6.315 -20.684 1.00 88.50 95 SER A O 1
ATOM 718 N N . PRO A 1 96 ? 10.324 -6.349 -19.288 1.00 84.38 96 PRO A N 1
ATOM 719 C CA . PRO A 1 96 ? 10.481 -4.906 -19.316 1.00 84.38 96 PRO A CA 1
ATOM 720 C C . PRO A 1 96 ? 10.861 -4.426 -20.714 1.00 84.38 96 PRO A C 1
ATOM 722 O O . PRO A 1 96 ? 11.855 -4.867 -21.302 1.00 84.38 96 PRO A O 1
ATOM 725 N N . ALA A 1 97 ? 10.098 -3.462 -21.218 1.00 83.25 97 ALA A N 1
ATOM 726 C CA . ALA A 1 97 ? 10.457 -2.735 -22.420 1.00 83.25 97 ALA A CA 1
ATOM 727 C C . ALA A 1 97 ? 11.781 -1.975 -22.224 1.00 83.25 97 ALA A C 1
ATOM 729 O O . ALA A 1 97 ? 12.179 -1.609 -21.109 1.00 83.25 97 ALA A O 1
ATOM 730 N N . ARG A 1 98 ? 12.485 -1.748 -23.334 1.00 81.44 98 ARG A N 1
ATOM 731 C CA . ARG A 1 98 ? 13.711 -0.951 -23.364 1.00 81.44 98 ARG A CA 1
ATOM 732 C C . ARG A 1 98 ? 13.458 0.359 -24.077 1.00 81.44 98 ARG A C 1
ATOM 734 O O . ARG A 1 98 ? 12.787 0.419 -25.102 1.00 81.44 98 ARG A O 1
ATOM 741 N N . ARG A 1 99 ? 14.067 1.401 -23.537 1.00 79.06 99 ARG A N 1
ATOM 742 C CA . ARG A 1 99 ? 14.132 2.719 -24.154 1.00 79.06 99 ARG A CA 1
ATOM 743 C C . ARG A 1 99 ? 15.033 2.678 -25.401 1.00 79.06 99 ARG A C 1
ATOM 745 O O . ARG A 1 99 ? 15.878 1.785 -25.507 1.00 79.06 99 ARG A O 1
ATOM 752 N N . PRO A 1 100 ? 14.939 3.672 -26.307 1.00 81.81 100 PRO A N 1
ATOM 753 C CA . PRO A 1 100 ? 15.828 3.778 -27.470 1.00 81.81 100 PRO A CA 1
ATOM 754 C C . PRO A 1 100 ? 17.324 3.848 -27.119 1.00 81.81 100 PRO A C 1
ATOM 756 O O . PRO A 1 100 ? 18.164 3.465 -27.924 1.00 81.81 100 PRO A O 1
ATOM 759 N N . ASP A 1 101 ? 17.652 4.313 -25.909 1.00 80.75 101 ASP A N 1
ATOM 760 C CA . ASP A 1 101 ? 19.012 4.365 -25.354 1.00 80.75 101 ASP A CA 1
ATOM 761 C C . ASP A 1 101 ? 19.494 3.015 -24.765 1.00 80.75 101 ASP A C 1
ATOM 763 O O . ASP A 1 101 ? 20.598 2.928 -24.230 1.00 80.75 101 ASP A O 1
ATOM 767 N N . GLY A 1 102 ? 18.685 1.952 -24.860 1.00 72.38 102 GLY A N 1
ATOM 768 C CA . GLY A 1 102 ? 18.997 0.599 -24.388 1.00 72.38 102 GLY A CA 1
ATOM 769 C C . GLY A 1 102 ? 18.752 0.360 -22.893 1.00 72.38 102 GLY A C 1
ATOM 770 O O . GLY A 1 102 ? 18.811 -0.793 -22.441 1.00 72.38 102 GLY A O 1
ATOM 771 N N . LEU A 1 103 ? 18.437 1.407 -22.121 1.00 70.19 103 LEU A N 1
ATOM 772 C CA . LEU A 1 103 ? 18.129 1.294 -20.695 1.00 70.19 103 LEU A CA 1
ATOM 773 C C . LEU A 1 103 ? 16.721 0.711 -20.473 1.00 70.19 103 LEU A C 1
ATOM 775 O O . LEU A 1 103 ? 15.837 0.897 -21.317 1.00 70.19 103 LEU A O 1
ATOM 779 N N . PRO A 1 104 ? 16.472 0.021 -19.343 1.00 70.94 104 PRO A N 1
ATOM 780 C CA . PRO A 1 104 ? 15.126 -0.411 -18.979 1.00 70.94 104 PRO A CA 1
ATOM 781 C C . PRO A 1 104 ? 14.158 0.776 -18.904 1.00 70.94 104 PRO A C 1
ATOM 783 O O . PRO A 1 104 ? 14.503 1.854 -18.408 1.00 70.94 104 PRO A O 1
ATOM 786 N N . GLU A 1 105 ? 12.935 0.586 -19.387 1.00 81.69 105 GLU A N 1
ATOM 787 C CA . GLU A 1 105 ? 11.863 1.553 -19.188 1.00 81.69 105 GLU A CA 1
ATOM 788 C C . GLU A 1 105 ? 11.482 1.646 -17.700 1.00 81.69 105 GLU A C 1
ATOM 790 O O . GLU A 1 105 ? 11.549 0.660 -16.962 1.00 81.69 105 GLU A O 1
ATOM 795 N N . ARG A 1 106 ? 11.084 2.845 -17.244 1.00 78.81 106 ARG A N 1
ATOM 796 C CA . ARG A 1 106 ? 10.772 3.133 -15.826 1.00 78.81 106 ARG A CA 1
ATOM 797 C C . ARG A 1 106 ? 9.562 2.360 -15.285 1.00 78.81 106 ARG A C 1
ATOM 799 O O . ARG A 1 106 ? 9.333 2.392 -14.080 1.00 78.81 106 ARG A O 1
ATOM 806 N N . GLY A 1 107 ? 8.837 1.669 -16.159 1.00 86.75 107 GLY A N 1
ATOM 807 C CA . GLY A 1 107 ? 7.622 0.939 -15.843 1.00 86.75 107 GLY A CA 1
ATOM 808 C C . GLY A 1 107 ? 6.375 1.808 -15.915 1.00 86.75 107 GLY A C 1
ATOM 809 O O . GLY A 1 107 ? 6.460 2.993 -16.243 1.00 86.75 107 GLY A O 1
ATOM 810 N N . PRO A 1 108 ? 5.208 1.222 -15.629 1.00 91.06 108 PRO A N 1
ATOM 811 C CA . PRO A 1 108 ? 3.948 1.942 -15.663 1.00 91.06 108 PRO A CA 1
ATOM 812 C C . PRO A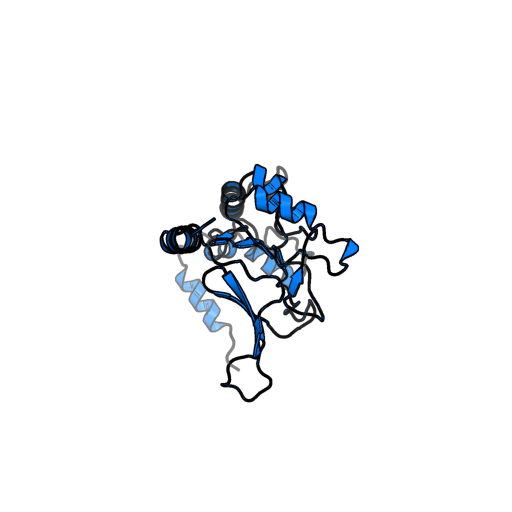 1 108 ? 3.909 3.146 -14.709 1.00 91.06 108 PRO A C 1
ATOM 814 O O . PRO A 1 108 ? 4.429 3.110 -13.589 1.00 91.06 108 PRO A O 1
ATOM 817 N N . HIS A 1 109 ? 3.223 4.214 -15.127 1.00 91.69 109 HIS A N 1
ATOM 818 C CA . HIS A 1 109 ? 3.127 5.478 -14.382 1.00 91.69 109 HIS A CA 1
ATOM 819 C C . HIS A 1 109 ? 2.575 5.321 -12.953 1.00 91.69 109 HIS A C 1
ATOM 821 O O . HIS A 1 109 ? 2.940 6.088 -12.055 1.00 91.69 109 HIS A O 1
ATOM 827 N N . PHE A 1 110 ? 1.750 4.297 -12.722 1.00 92.62 110 PHE A N 1
ATOM 828 C CA . PHE A 1 110 ? 1.188 3.954 -11.419 1.00 92.62 110 PHE A CA 1
ATOM 829 C C . PHE A 1 110 ? 2.184 3.287 -10.451 1.00 92.62 110 PHE A C 1
ATOM 831 O O . PHE A 1 110 ? 1.776 2.917 -9.352 1.00 92.62 110 PHE A O 1
ATOM 838 N N . PHE A 1 111 ? 3.483 3.200 -10.785 1.00 93.50 111 PHE A N 1
ATOM 839 C CA . PHE A 1 111 ? 4.550 2.777 -9.857 1.00 93.50 111 PHE A CA 1
ATOM 840 C C . PHE A 1 111 ? 5.635 3.818 -9.563 1.00 93.50 111 PHE A C 1
ATOM 842 O O . PHE A 1 111 ? 6.364 3.668 -8.583 1.00 93.50 111 PHE A O 1
ATOM 849 N N . HIS A 1 112 ? 5.765 4.876 -10.365 1.00 89.81 112 HIS A N 1
ATOM 850 C CA . HIS A 1 112 ? 6.927 5.773 -10.268 1.00 89.81 112 HIS A CA 1
ATOM 851 C C . HIS A 1 112 ? 6.586 7.269 -10.192 1.00 89.81 112 HIS A C 1
ATOM 853 O O . HIS A 1 112 ? 7.486 8.111 -10.222 1.00 89.81 112 HIS A O 1
ATOM 859 N N . THR A 1 113 ? 5.305 7.630 -10.157 1.00 92.94 113 THR A N 1
ATOM 860 C CA . THR A 1 113 ? 4.855 9.019 -9.966 1.00 92.94 113 THR A CA 1
ATOM 861 C C . THR A 1 113 ? 4.451 9.261 -8.511 1.00 92.94 113 THR A C 1
ATOM 863 O O . THR A 1 113 ? 4.268 8.317 -7.753 1.00 92.94 113 THR A O 1
ATOM 866 N N . ARG A 1 114 ? 4.274 10.524 -8.100 1.00 93.12 114 ARG A N 1
ATOM 867 C CA . ARG A 1 114 ? 3.787 10.861 -6.746 1.00 93.12 114 ARG A CA 1
ATOM 868 C C . ARG A 1 114 ? 2.431 10.215 -6.434 1.00 93.12 114 ARG A C 1
ATOM 870 O O . ARG A 1 114 ? 2.190 9.831 -5.298 1.00 93.12 114 ARG A O 1
ATOM 877 N N . ASN A 1 115 ? 1.580 10.093 -7.449 1.00 95.62 115 ASN A N 1
ATOM 878 C CA . ASN A 1 115 ? 0.230 9.554 -7.324 1.00 95.62 115 ASN A CA 1
ATOM 879 C C . ASN A 1 115 ? 0.173 8.037 -7.519 1.00 95.62 115 ASN A C 1
ATOM 881 O O . ASN A 1 115 ? -0.908 7.482 -7.470 1.00 95.62 115 ASN A O 1
ATOM 885 N N . ALA A 1 116 ? 1.297 7.358 -7.740 1.00 97.19 116 ALA A N 1
ATOM 886 C CA . ALA A 1 116 ? 1.349 5.911 -7.923 1.00 97.19 116 ALA A CA 1
ATOM 887 C C . ALA A 1 116 ? 0.835 5.131 -6.700 1.00 97.19 116 ALA A C 1
ATOM 889 O O . ALA A 1 116 ? 0.990 5.575 -5.561 1.00 97.19 116 ALA A O 1
ATOM 890 N N . VAL A 1 117 ? 0.333 3.906 -6.910 1.00 97.94 117 VAL A N 1
ATOM 891 C CA . VAL A 1 117 ? -0.248 3.063 -5.839 1.00 97.94 117 VAL A CA 1
ATOM 892 C C . VAL A 1 117 ? 0.728 2.781 -4.689 1.00 97.94 117 VAL A C 1
ATOM 894 O O . VAL A 1 117 ? 0.318 2.539 -3.556 1.00 97.94 117 VAL A O 1
ATOM 897 N N . VAL A 1 118 ? 2.033 2.849 -4.965 1.00 96.94 118 VAL A N 1
ATOM 898 C CA . VAL A 1 118 ? 3.116 2.662 -3.989 1.00 96.94 118 VAL A CA 1
ATOM 899 C C . VAL A 1 118 ? 3.631 3.972 -3.363 1.00 96.94 118 VAL A C 1
ATOM 901 O O . VAL A 1 118 ? 4.465 3.920 -2.471 1.00 96.94 118 VAL A O 1
ATOM 904 N N . TRP A 1 119 ? 3.148 5.141 -3.791 1.00 97.19 119 TRP A N 1
ATOM 905 C CA . TRP A 1 119 ? 3.645 6.452 -3.337 1.00 97.19 119 TRP A CA 1
ATOM 906 C C . TRP A 1 119 ? 2.572 7.374 -2.745 1.00 97.19 119 TRP A C 1
ATOM 908 O O . TRP A 1 119 ? 2.927 8.335 -2.063 1.00 97.19 119 TRP A O 1
ATOM 918 N N . VAL A 1 120 ? 1.285 7.088 -2.971 1.00 97.31 120 VAL A N 1
ATOM 919 C CA . VAL A 1 120 ? 0.143 7.829 -2.399 1.00 97.31 120 VAL A CA 1
ATOM 920 C C . VAL A 1 120 ? 0.269 7.950 -0.876 1.00 97.31 120 VAL A C 1
ATOM 922 O O . VAL A 1 120 ? 0.594 6.984 -0.184 1.00 97.31 120 VAL A O 1
ATOM 925 N N . ARG A 1 121 ? -0.004 9.150 -0.348 1.00 96.75 121 ARG A N 1
ATOM 926 C CA . ARG A 1 121 ? 0.046 9.475 1.096 1.00 96.75 121 ARG A CA 1
ATOM 927 C C . ARG A 1 121 ? -1.205 10.184 1.608 1.00 96.75 121 ARG A C 1
ATOM 929 O O . ARG A 1 121 ? -1.304 10.467 2.800 1.00 96.75 121 ARG A O 1
ATOM 936 N N . GLU A 1 122 ? -2.164 10.440 0.726 1.00 95.56 122 GLU A N 1
ATOM 937 C CA . GLU A 1 122 ? -3.382 11.224 0.945 1.00 95.56 122 GLU A CA 1
ATOM 938 C C . GLU A 1 122 ? -4.238 10.703 2.119 1.00 95.56 122 GLU A C 1
ATOM 940 O O . GLU A 1 122 ? -5.014 11.460 2.696 1.00 95.56 122 GLU A O 1
ATOM 945 N N . TYR A 1 123 ? -4.070 9.436 2.518 1.00 95.50 123 TYR A N 1
ATOM 946 C CA . TYR A 1 123 ? -4.791 8.808 3.639 1.00 95.50 123 TYR A CA 1
ATOM 947 C C . TYR A 1 123 ? -3.883 8.362 4.791 1.00 95.50 123 TYR A C 1
ATOM 949 O O . TYR A 1 123 ? -4.372 7.895 5.820 1.00 95.50 123 TYR A O 1
ATOM 957 N N . SER A 1 124 ? -2.562 8.453 4.613 1.00 95.31 124 SER A N 1
ATOM 958 C CA . SER A 1 124 ? -1.573 7.918 5.552 1.00 95.31 124 SER A CA 1
ATOM 959 C C . SER A 1 124 ? -0.722 8.989 6.229 1.00 95.31 124 SER A C 1
ATOM 961 O O . SER A 1 124 ? 0.032 8.672 7.148 1.00 95.31 124 SER A O 1
ATOM 963 N N . HIS A 1 125 ? -0.877 10.257 5.840 1.00 93.19 125 HIS A N 1
ATOM 964 C CA . HIS A 1 125 ? -0.168 11.373 6.454 1.00 93.19 125 HIS A CA 1
ATOM 965 C C . HIS A 1 125 ? -0.388 11.435 7.980 1.00 93.19 125 HIS A C 1
ATOM 967 O O . HIS A 1 125 ? -1.483 11.161 8.479 1.00 93.19 125 HIS A O 1
ATOM 973 N N . THR A 1 126 ? 0.668 11.763 8.731 1.00 87.06 126 THR A N 1
ATOM 974 C CA . THR A 1 126 ? 0.623 11.857 10.201 1.00 87.06 126 THR A CA 1
ATOM 975 C C . THR A 1 126 ? -0.065 13.136 10.673 1.00 87.06 126 THR A C 1
ATOM 977 O O . THR A 1 126 ? -0.778 13.102 11.671 1.00 87.06 126 THR A O 1
ATOM 980 N N . ASP A 1 127 ? 0.087 14.234 9.928 1.00 87.69 127 ASP A N 1
ATOM 981 C CA . ASP A 1 127 ? -0.734 15.444 10.071 1.00 87.69 127 ASP A CA 1
ATOM 982 C C . ASP A 1 127 ? -2.200 15.164 9.667 1.00 87.69 127 ASP A C 1
ATOM 984 O O . ASP A 1 127 ? -2.466 14.908 8.485 1.00 87.69 127 ASP A O 1
ATOM 988 N N . PRO A 1 128 ? -3.162 15.236 10.608 1.00 81.38 128 PRO A N 1
ATOM 989 C CA . PRO A 1 128 ? -4.574 14.995 10.324 1.00 81.38 128 PRO A CA 1
ATOM 990 C C . PRO A 1 128 ? -5.189 15.987 9.331 1.00 81.38 128 PRO A C 1
ATOM 992 O O . PRO A 1 128 ? -6.179 15.645 8.691 1.00 81.38 128 PRO A O 1
ATOM 995 N N . SER A 1 129 ? -4.627 17.193 9.188 1.00 85.19 129 SER A N 1
ATOM 996 C CA . SER A 1 129 ? -5.140 18.219 8.268 1.00 85.19 129 SER A CA 1
ATOM 997 C C . SER A 1 129 ? -4.908 17.881 6.793 1.00 85.19 129 SER A C 1
ATOM 999 O O . SER A 1 129 ? -5.611 18.398 5.927 1.00 85.19 129 SER A O 1
ATOM 1001 N N . ILE A 1 130 ? -3.957 16.985 6.510 1.00 88.19 130 ILE A N 1
ATOM 1002 C CA . ILE A 1 130 ? -3.615 16.531 5.156 1.00 88.19 130 ILE A CA 1
ATOM 1003 C C . ILE A 1 130 ? -4.440 15.298 4.755 1.00 88.19 130 ILE A C 1
ATOM 1005 O O . ILE A 1 130 ? -4.614 15.026 3.569 1.00 88.19 130 ILE A O 1
ATOM 1009 N N . CYS A 1 131 ? -4.965 14.552 5.729 1.00 90.69 131 CYS A N 1
ATOM 1010 C CA . CYS A 1 131 ? -5.706 13.323 5.478 1.00 90.69 131 CYS A CA 1
ATOM 1011 C C . CYS A 1 131 ? -7.070 13.611 4.822 1.00 90.69 131 CYS A C 1
ATOM 1013 O O . CYS A 1 131 ? -7.975 14.151 5.461 1.00 90.69 131 CYS A O 1
ATOM 1015 N N . ASP A 1 132 ? -7.262 13.182 3.572 1.00 94.75 132 ASP A N 1
ATOM 1016 C CA . ASP A 1 132 ? -8.510 13.410 2.832 1.00 94.75 132 ASP A CA 1
ATOM 1017 C C . ASP A 1 132 ? -9.473 12.218 2.952 1.00 94.75 132 ASP A C 1
ATOM 1019 O O . ASP A 1 132 ? -9.541 11.319 2.106 1.00 94.75 132 ASP A O 1
ATOM 1023 N N . CYS A 1 133 ? -10.263 12.219 4.028 1.00 95.75 133 CYS A N 1
ATOM 1024 C CA . CYS A 1 133 ? -11.255 11.173 4.265 1.00 95.75 133 CYS A CA 1
ATOM 1025 C C . CYS A 1 133 ? -12.399 11.161 3.243 1.00 95.75 133 CYS A C 1
ATOM 1027 O O . CYS A 1 133 ? -12.982 10.103 3.016 1.00 95.75 133 CYS A O 1
ATOM 1029 N N . ARG A 1 134 ? -12.726 12.298 2.613 1.00 96.88 134 ARG A N 1
ATOM 1030 C CA . ARG A 1 134 ? -13.789 12.347 1.593 1.00 96.88 134 ARG A CA 1
ATOM 1031 C C . ARG A 1 134 ? -13.326 11.669 0.313 1.00 96.88 134 ARG A C 1
ATOM 1033 O O . ARG A 1 134 ? -14.080 10.907 -0.288 1.00 96.88 134 ARG A O 1
ATOM 1040 N N . LEU A 1 135 ? -12.078 11.915 -0.079 1.00 97.94 135 LEU A N 1
ATOM 1041 C CA . LEU A 1 135 ? -11.464 11.240 -1.212 1.00 97.94 135 LEU A CA 1
ATOM 1042 C C . LEU A 1 135 ? -11.374 9.730 -0.969 1.00 97.94 135 LEU A C 1
ATOM 1044 O O . LEU A 1 135 ? -11.741 8.965 -1.855 1.00 97.94 135 LEU A O 1
ATOM 1048 N N . LEU A 1 136 ? -10.957 9.297 0.227 1.00 98.06 136 LEU A N 1
ATOM 1049 C CA . LEU A 1 136 ? -10.935 7.876 0.591 1.00 98.06 136 LEU A CA 1
ATOM 1050 C C . LEU A 1 136 ? -12.321 7.230 0.480 1.00 98.06 136 LEU A C 1
ATOM 1052 O O . LEU A 1 136 ? -12.450 6.147 -0.088 1.00 98.06 136 LEU A O 1
ATOM 1056 N N . GLU A 1 137 ? -13.349 7.879 1.035 1.00 97.56 137 GLU A N 1
ATOM 1057 C CA . GLU A 1 137 ? -14.727 7.384 0.990 1.00 97.56 137 GLU A CA 1
ATOM 1058 C C . GLU A 1 137 ? -15.196 7.198 -0.453 1.00 97.56 137 GLU A C 1
ATOM 1060 O O . GLU A 1 137 ? -15.638 6.105 -0.804 1.00 97.56 137 GLU A O 1
ATOM 1065 N N . ARG A 1 138 ? -14.979 8.201 -1.309 1.00 98.12 138 ARG A N 1
ATOM 1066 C CA . ARG A 1 138 ? -15.297 8.118 -2.737 1.00 98.12 138 ARG A CA 1
ATOM 1067 C C . ARG A 1 138 ? -14.539 6.990 -3.441 1.00 98.12 138 ARG A C 1
ATOM 1069 O O . ARG A 1 138 ? -15.131 6.266 -4.235 1.00 98.12 138 ARG A O 1
ATOM 1076 N N . THR A 1 139 ? -13.243 6.829 -3.169 1.00 98.44 139 THR A N 1
ATOM 1077 C CA . THR A 1 139 ? -12.445 5.741 -3.757 1.00 98.44 139 THR A CA 1
ATOM 1078 C C . THR A 1 139 ? -12.998 4.371 -3.353 1.00 98.44 139 THR A C 1
ATOM 1080 O O . THR A 1 139 ? -13.126 3.487 -4.197 1.00 98.44 139 THR A O 1
ATOM 1083 N N . LEU A 1 140 ? -13.340 4.182 -2.074 1.00 98.25 140 LEU A N 1
ATOM 1084 C CA . LEU A 1 140 ? -13.891 2.920 -1.571 1.00 98.25 140 LEU A CA 1
ATOM 1085 C C . LEU A 1 140 ? -15.292 2.631 -2.126 1.00 98.25 140 LEU A C 1
ATOM 1087 O O . LEU A 1 140 ? -15.581 1.483 -2.447 1.00 98.25 140 LEU A O 1
ATOM 1091 N N . GLU A 1 141 ? -16.140 3.648 -2.299 1.00 97.81 141 GLU A N 1
ATOM 1092 C CA . GLU A 1 141 ? -17.471 3.510 -2.914 1.00 97.81 141 GLU A CA 1
ATOM 1093 C C . GLU A 1 141 ? -17.408 3.008 -4.361 1.00 97.81 141 GLU A C 1
ATOM 1095 O O . GLU A 1 141 ? -18.299 2.288 -4.812 1.00 97.81 141 GLU A O 1
ATOM 1100 N N . MET A 1 142 ? -16.329 3.327 -5.079 1.00 98.31 142 MET A N 1
ATOM 1101 C CA . MET A 1 142 ? -16.082 2.824 -6.433 1.00 98.31 142 MET A CA 1
ATOM 1102 C C . MET A 1 142 ? -15.631 1.355 -6.463 1.00 98.31 142 MET A C 1
ATOM 1104 O O . MET A 1 142 ? -15.528 0.776 -7.542 1.00 98.31 142 MET A O 1
ATOM 1108 N N . LEU A 1 143 ? -15.378 0.738 -5.302 1.00 96.88 143 LEU A N 1
ATOM 1109 C CA . LEU A 1 143 ? -15.018 -0.670 -5.146 1.00 96.88 143 LEU A CA 1
ATOM 1110 C C . LEU A 1 143 ? -16.144 -1.413 -4.403 1.00 96.88 143 LEU A C 1
ATOM 1112 O O . LEU A 1 143 ? -16.099 -1.531 -3.176 1.00 96.88 143 LEU A O 1
ATOM 1116 N N . PRO A 1 144 ? -17.154 -1.957 -5.109 1.00 94.56 144 PRO A N 1
ATOM 1117 C CA . PRO A 1 144 ? -18.334 -2.542 -4.478 1.00 94.56 144 PRO A CA 1
ATOM 1118 C C . PRO A 1 144 ? -17.982 -3.617 -3.451 1.00 94.56 144 PRO A C 1
ATOM 1120 O O . PRO A 1 144 ? -17.341 -4.612 -3.786 1.00 94.56 144 PRO A O 1
ATOM 1123 N N . GLY A 1 145 ? -18.424 -3.432 -2.205 1.00 94.69 145 GLY A N 1
ATOM 1124 C CA . GLY A 1 145 ? -18.177 -4.339 -1.078 1.00 94.69 145 GLY A CA 1
ATOM 1125 C C . GLY A 1 145 ? -16.899 -4.051 -0.281 1.00 94.69 145 GLY A C 1
ATOM 1126 O O . GLY A 1 145 ? -16.697 -4.673 0.761 1.00 94.69 145 GLY A O 1
ATOM 1127 N N . SER A 1 146 ? -16.060 -3.107 -0.711 1.00 96.69 146 SER A N 1
ATOM 1128 C CA . SER A 1 146 ? -14.908 -2.642 0.067 1.00 96.69 146 SER A CA 1
ATOM 1129 C C . SER A 1 146 ? -15.340 -1.630 1.130 1.00 96.69 146 SER A C 1
ATOM 1131 O O . SER A 1 146 ? -16.086 -0.696 0.858 1.00 96.69 146 SER A O 1
ATOM 1133 N N . HIS A 1 147 ? -14.855 -1.813 2.354 1.00 96.25 147 HIS A N 1
ATOM 1134 C CA . HIS A 1 147 ? -15.193 -0.987 3.514 1.00 96.25 147 HIS A CA 1
ATOM 1135 C C . HIS A 1 147 ? -13.980 -0.267 4.099 1.00 96.25 147 HIS A C 1
ATOM 1137 O O . HIS A 1 147 ? -14.133 0.777 4.733 1.00 96.25 147 HIS A O 1
ATOM 1143 N N . ARG A 1 148 ? -12.782 -0.821 3.898 1.00 97.25 148 ARG A N 1
ATOM 1144 C CA . ARG A 1 148 ? -11.539 -0.280 4.441 1.00 97.25 148 ARG A CA 1
ATOM 1145 C C . ARG A 1 148 ? -10.367 -0.505 3.491 1.00 97.25 148 ARG A C 1
ATOM 1147 O O . ARG A 1 148 ? -10.342 -1.469 2.724 1.00 97.25 148 ARG A O 1
ATOM 1154 N N . MET A 1 149 ? -9.381 0.370 3.597 1.00 98.62 149 MET A N 1
ATOM 1155 C CA . MET A 1 149 ? -8.089 0.280 2.938 1.00 98.62 149 MET A CA 1
ATOM 1156 C C . MET A 1 149 ? -7.003 0.150 4.008 1.00 98.62 149 MET A C 1
ATOM 1158 O O . MET A 1 149 ? -7.011 0.881 4.998 1.0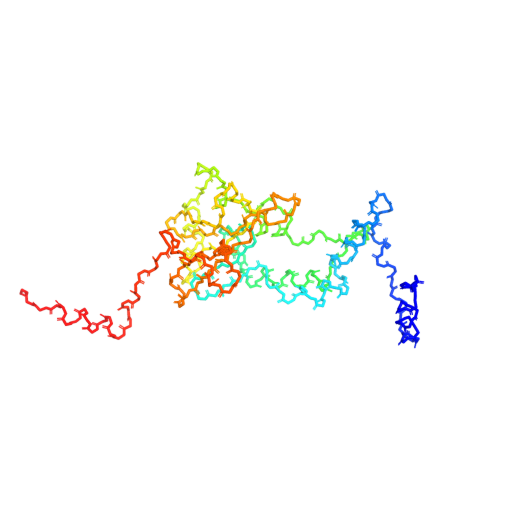0 98.62 149 MET A O 1
ATOM 1162 N N . VAL A 1 150 ? -6.081 -0.784 3.810 1.00 98.69 150 VAL A N 1
ATOM 1163 C CA . VAL A 1 150 ? -4.888 -1.005 4.627 1.00 98.69 150 VAL A CA 1
ATOM 1164 C C . VAL A 1 150 ? -3.683 -0.569 3.807 1.00 98.69 150 VAL A C 1
ATOM 1166 O O . VAL A 1 150 ? -3.514 -1.027 2.675 1.00 98.69 150 VAL A O 1
ATOM 1169 N N . MET A 1 151 ? -2.861 0.315 4.369 1.00 98.38 151 MET A N 1
ATOM 1170 C CA . MET A 1 151 ? -1.703 0.870 3.673 1.00 98.38 151 MET A CA 1
ATOM 1171 C C . MET A 1 151 ? -0.498 1.103 4.579 1.00 98.38 151 MET A C 1
ATOM 1173 O O . MET A 1 151 ? -0.636 1.306 5.786 1.00 98.38 151 MET A O 1
ATOM 1177 N N . GLY A 1 152 ? 0.688 1.079 3.976 1.00 97.69 152 GLY A N 1
ATOM 1178 C CA . GLY A 1 152 ? 1.959 1.389 4.619 1.00 97.69 152 GLY A CA 1
ATOM 1179 C C . GLY A 1 152 ? 2.541 2.707 4.107 1.00 97.69 152 GLY A C 1
ATOM 1180 O O . GLY A 1 152 ? 1.836 3.718 4.062 1.00 97.69 152 GLY A O 1
ATOM 1181 N N . HIS A 1 153 ? 3.825 2.678 3.726 1.00 97.00 153 HIS A N 1
ATOM 1182 C CA . HIS A 1 153 ? 4.603 3.738 3.063 1.00 97.00 153 HIS A CA 1
ATOM 1183 C C . HIS A 1 153 ? 4.870 5.017 3.882 1.00 97.00 153 HIS A C 1
ATOM 1185 O O . HIS A 1 153 ? 5.923 5.657 3.757 1.00 97.00 153 HIS A O 1
ATOM 1191 N N . THR A 1 154 ? 3.911 5.439 4.702 1.00 97.12 154 THR A N 1
ATOM 1192 C CA . THR A 1 154 ? 4.046 6.560 5.630 1.00 97.12 154 THR A CA 1
ATOM 1193 C C . THR A 1 154 ? 4.189 6.029 7.041 1.00 97.12 154 THR A C 1
ATOM 1195 O O . THR A 1 154 ? 3.228 5.523 7.616 1.00 97.12 154 THR A O 1
ATOM 1198 N N . ILE A 1 155 ? 5.387 6.196 7.595 1.00 97.19 155 ILE A N 1
ATOM 1199 C CA . ILE A 1 155 ? 5.750 5.762 8.943 1.00 97.19 155 ILE A CA 1
ATOM 1200 C C . ILE A 1 155 ? 4.862 6.461 9.979 1.00 97.19 155 ILE A C 1
ATOM 1202 O O . ILE A 1 155 ? 4.759 7.686 10.005 1.00 97.19 155 ILE A O 1
ATOM 1206 N N . GLN A 1 156 ? 4.239 5.669 10.847 1.00 96.06 156 GLN A N 1
ATOM 1207 C CA . GLN A 1 156 ? 3.291 6.097 11.876 1.00 96.06 156 GLN A CA 1
ATOM 1208 C C . GLN A 1 156 ? 3.928 6.184 13.269 1.00 96.06 156 GLN A C 1
ATOM 1210 O O . GLN A 1 156 ? 3.307 5.847 14.276 1.00 96.06 156 GLN A O 1
ATOM 1215 N N . GLN A 1 157 ? 5.185 6.611 13.357 1.00 92.88 157 GLN A N 1
ATOM 1216 C CA . GLN A 1 157 ? 5.852 6.772 14.648 1.00 92.88 157 GLN A CA 1
ATOM 1217 C C . GLN A 1 157 ? 5.456 8.085 15.343 1.00 92.88 157 GLN A C 1
ATOM 1219 O O . GLN A 1 157 ? 5.196 9.083 14.668 1.00 92.88 157 GLN A O 1
ATOM 1224 N N . PRO A 1 158 ? 5.411 8.102 16.691 1.00 91.44 158 PRO A N 1
ATOM 1225 C CA . PRO A 1 158 ? 5.661 6.976 17.605 1.00 91.44 158 PRO A CA 1
ATOM 1226 C C . PRO A 1 158 ? 4.423 6.088 17.861 1.00 91.44 158 PRO A C 1
ATOM 1228 O O . PRO A 1 158 ? 4.472 5.203 18.707 1.00 91.44 158 PRO A O 1
ATOM 1231 N N . GLY A 1 159 ? 3.295 6.340 17.188 1.00 90.44 159 GLY A N 1
ATOM 1232 C CA . GLY A 1 159 ? 1.998 5.728 17.510 1.00 90.44 159 GLY A CA 1
ATOM 1233 C C . GLY A 1 159 ? 1.815 4.262 17.094 1.00 90.44 159 GLY A C 1
ATOM 1234 O O . GLY A 1 159 ? 0.966 3.583 17.672 1.00 90.44 159 GLY A O 1
ATOM 1235 N N . GLY A 1 160 ? 2.582 3.777 16.116 1.00 94.44 160 GLY A N 1
ATOM 1236 C CA . GLY A 1 160 ? 2.441 2.427 15.568 1.00 94.44 160 GLY A CA 1
ATOM 1237 C C . GLY A 1 160 ? 1.222 2.281 14.649 1.00 94.44 160 GLY A C 1
ATOM 1238 O O . GLY A 1 160 ? 0.731 3.266 14.080 1.00 94.44 160 GLY A O 1
ATOM 1239 N N . ILE A 1 161 ? 0.732 1.048 14.496 1.00 97.19 161 ILE A N 1
ATOM 1240 C CA . ILE A 1 161 ? -0.457 0.750 13.694 1.00 97.19 161 ILE A CA 1
ATOM 1241 C C . ILE A 1 161 ? -1.646 1.503 14.273 1.00 97.19 161 ILE A C 1
ATOM 1243 O O . ILE A 1 161 ? -1.938 1.442 15.468 1.00 97.19 161 ILE A O 1
ATOM 1247 N N . ASN A 1 162 ? -2.368 2.203 13.407 1.00 95.62 162 ASN A N 1
ATOM 1248 C CA . ASN A 1 162 ? -3.517 2.983 13.826 1.00 95.62 162 ASN A CA 1
ATOM 1249 C C . ASN A 1 162 ? -4.561 3.098 12.697 1.00 95.62 162 ASN A C 1
ATOM 1251 O O . ASN A 1 162 ? -4.354 2.622 11.577 1.00 95.62 162 ASN A O 1
ATOM 1255 N N . ALA A 1 163 ? -5.690 3.745 12.989 1.00 95.25 163 ALA A N 1
ATOM 1256 C CA . ALA A 1 163 ? -6.742 4.000 12.015 1.00 95.25 163 ALA A CA 1
ATOM 1257 C C . ALA A 1 163 ? -7.160 5.475 11.982 1.00 95.25 163 ALA A C 1
ATOM 1259 O O . ALA A 1 163 ? -7.101 6.184 12.985 1.00 95.25 163 ALA A O 1
ATOM 1260 N N . THR A 1 164 ? -7.623 5.917 10.815 1.00 94.31 164 THR A N 1
ATOM 1261 C CA . THR A 1 164 ? -8.234 7.230 10.580 1.00 94.31 164 THR A CA 1
ATOM 1262 C C . THR A 1 164 ? -9.477 7.081 9.696 1.00 94.31 164 THR A C 1
ATOM 1264 O O . THR A 1 164 ? -9.847 5.974 9.294 1.00 94.31 164 THR A O 1
ATOM 1267 N N . CYS A 1 165 ? -10.176 8.187 9.434 1.00 94.44 165 CYS A N 1
ATOM 1268 C CA . CYS A 1 165 ? -11.377 8.224 8.599 1.00 94.44 165 CYS A CA 1
ATOM 1269 C C . CYS A 1 165 ? -12.449 7.224 9.051 1.00 94.44 165 CYS A C 1
ATOM 1271 O O . CYS A 1 165 ? -12.988 6.469 8.244 1.00 94.44 165 CYS A O 1
ATOM 1273 N N . ARG A 1 166 ? -12.733 7.199 10.363 1.00 93.25 166 ARG A N 1
ATOM 1274 C CA . ARG A 1 166 ? -13.704 6.273 10.980 1.00 93.25 166 ARG A CA 1
ATOM 1275 C C . ARG A 1 166 ? -13.399 4.806 10.641 1.00 93.25 166 ARG A C 1
ATOM 1277 O O . ARG A 1 166 ? -14.279 4.066 10.218 1.00 93.25 166 ARG A O 1
ATOM 1284 N N . GLY A 1 167 ? -12.122 4.431 10.733 1.00 94.00 167 GLY A N 1
ATOM 1285 C CA . GLY A 1 167 ? -11.660 3.061 10.507 1.00 94.00 167 GLY A CA 1
ATOM 1286 C C . GLY A 1 167 ? -11.530 2.632 9.049 1.00 94.00 167 GLY A C 1
ATOM 1287 O O . GLY A 1 167 ? -11.146 1.490 8.796 1.00 94.00 167 GLY A O 1
ATOM 1288 N N . LYS A 1 168 ? -11.828 3.518 8.091 1.00 96.38 168 LYS A N 1
ATOM 1289 C CA . LYS A 1 168 ? -11.726 3.213 6.659 1.00 96.38 168 LYS A CA 1
ATOM 1290 C C . LYS A 1 168 ? -10.291 3.238 6.141 1.00 96.38 168 LYS A C 1
ATOM 1292 O O . LYS A 1 168 ? -10.020 2.587 5.139 1.00 96.38 168 LYS A O 1
ATOM 1297 N N . ALA A 1 169 ? -9.381 3.958 6.797 1.00 97.44 169 ALA A N 1
ATOM 1298 C CA . ALA A 1 169 ? -7.950 3.917 6.500 1.00 97.44 169 ALA A CA 1
ATOM 1299 C C . ALA A 1 169 ? -7.195 3.340 7.695 1.00 97.44 169 ALA A C 1
ATOM 1301 O O . ALA A 1 169 ? -7.199 3.926 8.777 1.00 97.44 169 ALA A O 1
ATOM 1302 N N . ILE A 1 170 ? -6.545 2.198 7.486 1.00 98.12 170 ILE A N 1
ATOM 1303 C CA . ILE A 1 170 ? -5.691 1.529 8.466 1.00 98.12 170 ILE A CA 1
ATOM 1304 C C . ILE A 1 170 ? -4.241 1.697 8.012 1.00 98.12 170 ILE A C 1
ATOM 1306 O O . ILE A 1 170 ? -3.866 1.258 6.924 1.00 98.12 170 ILE A O 1
ATOM 1310 N N . ARG A 1 171 ? -3.432 2.350 8.846 1.00 97.94 171 ARG A N 1
ATOM 1311 C CA . ARG A 1 171 ? -2.046 2.727 8.551 1.00 97.94 171 ARG A CA 1
ATOM 1312 C C . ARG A 1 171 ? -1.129 1.782 9.320 1.00 97.94 171 ARG A C 1
ATOM 1314 O O . ARG A 1 171 ? -1.155 1.798 10.548 1.00 97.94 171 ARG A O 1
ATOM 1321 N N . VAL A 1 172 ? -0.379 0.936 8.612 1.00 98.00 172 VAL A N 1
ATOM 1322 C CA . VAL A 1 172 ? 0.359 -0.194 9.215 1.00 98.00 172 VAL A CA 1
ATOM 1323 C C . VAL A 1 172 ? 1.881 -0.055 9.206 1.00 98.00 172 VAL A C 1
ATOM 1325 O O . VAL A 1 172 ? 2.574 -0.905 9.757 1.00 98.00 172 VAL A O 1
ATOM 1328 N N . ASP A 1 173 ? 2.426 0.988 8.581 1.00 97.75 173 ASP A N 1
ATOM 1329 C CA . ASP A 1 173 ? 3.875 1.190 8.549 1.00 97.75 173 ASP A CA 1
ATOM 1330 C C . ASP A 1 173 ? 4.366 1.782 9.872 1.00 97.75 173 ASP A C 1
ATOM 1332 O O . ASP A 1 173 ? 4.198 2.970 10.145 1.00 97.75 173 ASP A O 1
ATOM 1336 N N . VAL A 1 174 ? 4.971 0.937 10.704 1.00 96.88 174 VAL A N 1
ATOM 1337 C CA . VAL A 1 174 ? 5.540 1.333 11.999 1.00 96.88 174 VAL A CA 1
ATOM 1338 C C . VAL A 1 174 ? 6.981 1.843 11.895 1.00 96.88 174 VAL A C 1
ATOM 1340 O O . VAL A 1 174 ? 7.535 2.287 12.895 1.00 96.88 174 VAL A O 1
ATOM 1343 N N . GLY A 1 175 ? 7.617 1.794 10.717 1.00 96.12 175 GLY A N 1
ATOM 1344 C CA . GLY A 1 175 ? 9.038 2.125 10.571 1.00 96.12 175 GLY A CA 1
ATOM 1345 C C . GLY A 1 175 ? 9.968 1.084 11.205 1.00 96.12 175 GLY A C 1
ATOM 1346 O O . GLY A 1 175 ? 10.921 1.445 11.892 1.00 96.12 175 GLY A O 1
ATOM 1347 N N . MET A 1 176 ? 9.686 -0.207 10.988 1.00 95.00 176 MET A N 1
ATOM 1348 C CA . MET A 1 176 ? 10.406 -1.324 11.629 1.00 95.00 176 MET A CA 1
ATOM 1349 C C . MET A 1 176 ? 11.884 -1.442 11.226 1.00 95.00 176 MET A C 1
ATOM 1351 O O . MET A 1 176 ? 12.701 -1.983 11.962 1.00 95.00 176 MET A O 1
ATOM 1355 N N . SER A 1 177 ? 12.253 -0.966 10.034 1.00 92.75 177 SER A N 1
ATOM 1356 C CA . SER A 1 177 ? 13.643 -1.022 9.578 1.00 92.75 177 SER A CA 1
ATOM 1357 C C . SER A 1 177 ? 14.517 -0.045 10.363 1.00 92.75 177 SER A C 1
ATOM 1359 O O . SER A 1 177 ? 14.127 1.104 10.569 1.00 92.75 177 SER A O 1
ATOM 1361 N N . GLU A 1 178 ? 15.736 -0.463 10.708 1.00 91.94 178 GLU A N 1
ATOM 1362 C CA . GLU A 1 178 ? 16.731 0.370 11.405 1.00 91.94 178 GLU A CA 1
ATOM 1363 C C . GLU A 1 178 ? 16.961 1.716 10.692 1.00 91.94 178 GLU A C 1
ATOM 1365 O O . GLU A 1 178 ? 17.006 2.764 11.325 1.00 91.94 178 GLU A O 1
ATOM 1370 N N . GLY A 1 179 ? 16.990 1.715 9.355 1.00 90.12 179 GLY A N 1
ATOM 1371 C CA . GLY A 1 179 ? 17.149 2.932 8.548 1.00 90.12 179 GLY A CA 1
ATOM 1372 C C . GLY A 1 179 ? 15.917 3.846 8.453 1.00 90.12 179 GLY A C 1
ATOM 1373 O O . GLY A 1 179 ? 16.008 4.904 7.838 1.00 90.12 179 GLY A O 1
ATOM 1374 N N . CYS A 1 180 ? 14.771 3.446 9.006 1.00 89.62 180 CYS A N 1
ATOM 1375 C CA . CYS A 1 180 ? 13.509 4.193 8.950 1.00 89.62 180 CYS A CA 1
ATOM 1376 C C . CYS A 1 180 ? 13.036 4.670 10.329 1.00 89.62 180 CYS A C 1
ATOM 1378 O O . CYS A 1 180 ? 12.299 5.648 10.412 1.00 89.62 180 CYS A O 1
ATOM 1380 N N . GLY A 1 181 ? 13.460 3.995 11.395 1.00 91.75 181 GLY A N 1
ATOM 1381 C CA . GLY A 1 181 ? 13.119 4.353 12.770 1.00 91.75 181 GLY A CA 1
ATOM 1382 C C . GLY A 1 181 ? 13.364 3.230 13.776 1.00 91.75 181 GLY A C 1
ATOM 1383 O O . GLY A 1 181 ? 13.423 3.507 14.967 1.00 91.75 181 GLY A O 1
ATOM 1384 N N . GLY A 1 182 ? 13.523 1.982 13.318 1.00 93.31 182 GLY A N 1
ATOM 1385 C CA . GLY A 1 182 ? 13.864 0.843 14.173 1.00 93.31 182 GLY A CA 1
ATOM 1386 C C . GLY A 1 182 ? 12.810 0.526 15.234 1.00 93.31 182 GLY A C 1
ATOM 1387 O O . GLY A 1 182 ? 13.169 0.117 16.333 1.00 93.31 182 GLY A O 1
ATOM 1388 N N . ALA A 1 183 ? 11.525 0.760 14.944 1.00 93.50 183 ALA A N 1
ATOM 1389 C CA . ALA A 1 183 ? 10.462 0.425 15.889 1.00 93.50 183 ALA A CA 1
ATOM 1390 C C . ALA A 1 183 ? 10.220 -1.085 15.975 1.00 93.50 183 ALA A C 1
ATOM 1392 O O . ALA A 1 183 ? 10.391 -1.820 15.001 1.00 93.50 183 ALA A O 1
ATOM 1393 N N . GLU A 1 184 ? 9.727 -1.517 17.134 1.00 93.12 184 GLU A N 1
ATOM 1394 C CA . GLU A 1 184 ? 9.228 -2.874 17.335 1.00 93.12 184 GLU A CA 1
ATOM 1395 C C . GLU A 1 184 ? 8.100 -3.210 16.353 1.00 93.12 184 GLU A C 1
ATOM 1397 O O . GLU A 1 184 ? 7.261 -2.371 16.008 1.00 93.12 184 GLU A O 1
ATOM 1402 N N . ALA A 1 185 ? 8.072 -4.464 15.902 1.00 92.81 185 ALA A N 1
ATOM 1403 C CA . ALA A 1 185 ? 7.054 -4.927 14.974 1.00 92.81 185 ALA A CA 1
ATOM 1404 C C . ALA A 1 185 ? 5.670 -4.988 15.643 1.00 92.81 185 ALA A C 1
ATOM 1406 O O . ALA A 1 185 ? 5.508 -5.467 16.768 1.00 92.81 185 ALA A O 1
ATOM 1407 N N . GLU A 1 186 ? 4.649 -4.574 14.897 1.00 95.38 186 GLU A N 1
ATOM 1408 C CA . GLU A 1 186 ? 3.243 -4.728 15.265 1.00 95.38 186 GLU A CA 1
ATOM 1409 C C . GLU A 1 186 ? 2.504 -5.524 14.185 1.00 95.38 186 GLU A C 1
ATOM 1411 O O . GLU A 1 186 ? 2.869 -5.494 13.007 1.00 95.38 186 GLU A O 1
ATOM 1416 N N . ILE A 1 187 ? 1.449 -6.235 14.582 1.00 95.50 187 ILE A N 1
ATOM 1417 C CA . ILE A 1 187 ? 0.657 -7.088 13.694 1.00 95.50 187 ILE A CA 1
ATOM 1418 C C . ILE A 1 187 ? -0.767 -6.545 13.622 1.00 95.50 187 ILE A C 1
ATOM 1420 O O . ILE A 1 187 ? -1.430 -6.385 14.647 1.00 95.50 187 ILE A O 1
ATOM 1424 N N . LEU A 1 188 ? -1.252 -6.320 12.401 1.00 96.50 188 LEU A N 1
ATOM 1425 C CA . LEU A 1 188 ? -2.669 -6.109 12.131 1.00 96.50 188 LEU A CA 1
ATOM 1426 C C . LEU A 1 188 ? -3.356 -7.466 11.958 1.00 96.50 188 LEU A C 1
ATOM 1428 O O . LEU A 1 188 ? -3.025 -8.217 11.041 1.00 96.50 188 LEU A O 1
ATOM 1432 N N . GLU A 1 189 ? -4.347 -7.760 12.789 1.00 95.94 189 GLU A N 1
ATOM 1433 C CA . GLU A 1 189 ? -5.157 -8.969 12.674 1.00 95.94 189 GLU A CA 1
ATOM 1434 C C . GLU A 1 189 ? -6.601 -8.610 12.303 1.00 95.94 189 GLU A C 1
ATOM 1436 O O . GLU A 1 189 ? -7.272 -7.871 13.021 1.00 95.94 189 GLU A O 1
ATOM 1441 N N . ILE A 1 190 ? -7.092 -9.146 11.180 1.00 95.06 190 ILE A N 1
ATOM 1442 C CA . ILE A 1 190 ? -8.474 -8.964 10.715 1.00 95.06 190 ILE A CA 1
ATOM 1443 C C . ILE A 1 190 ? -9.204 -10.302 10.830 1.00 95.06 190 ILE A C 1
ATOM 1445 O O . ILE A 1 190 ? -8.918 -11.245 10.092 1.00 95.06 190 ILE A O 1
ATOM 1449 N N . ARG A 1 191 ? -10.179 -10.393 11.739 1.00 93.25 191 ARG A N 1
ATOM 1450 C CA . ARG A 1 191 ? -10.950 -11.621 11.978 1.00 93.25 191 ARG A CA 1
ATOM 1451 C C . ARG A 1 191 ? -12.329 -11.523 11.353 1.00 93.25 191 ARG A C 1
ATOM 1453 O O . ARG A 1 191 ? -13.056 -10.549 11.562 1.00 93.25 191 ARG A O 1
ATOM 1460 N N . LYS A 1 192 ? -12.702 -12.568 10.605 1.00 92.88 192 LYS A N 1
ATOM 1461 C CA . LYS A 1 192 ? -14.027 -12.708 9.968 1.00 92.88 192 LYS A CA 1
ATOM 1462 C C . LYS A 1 192 ? -14.423 -11.472 9.143 1.00 92.88 192 LYS A C 1
ATOM 1464 O O . LYS A 1 192 ? -15.601 -11.137 9.086 1.00 92.88 192 LYS A O 1
ATOM 1469 N N . ASP A 1 193 ? -13.430 -10.784 8.568 1.00 93.50 193 ASP A N 1
ATOM 1470 C CA . ASP A 1 193 ? -13.581 -9.545 7.788 1.00 93.50 193 ASP A CA 1
ATOM 1471 C C . ASP A 1 193 ? -14.195 -8.349 8.555 1.00 93.50 193 ASP A C 1
ATOM 1473 O O . ASP A 1 193 ? -14.567 -7.335 7.968 1.00 93.50 193 ASP A O 1
ATOM 1477 N N . ARG A 1 194 ? -14.307 -8.428 9.888 1.00 87.69 194 ARG A N 1
ATOM 1478 C CA . ARG A 1 194 ? -15.055 -7.447 10.695 1.00 87.69 194 ARG A CA 1
ATOM 1479 C C . ARG A 1 194 ? -14.230 -6.832 11.804 1.00 87.69 194 ARG A C 1
ATOM 1481 O O . ARG A 1 194 ? -14.165 -5.608 11.886 1.00 87.69 194 ARG A O 1
ATOM 1488 N N . GLU A 1 195 ? -13.631 -7.674 12.633 1.00 91.00 195 GLU A N 1
ATOM 1489 C CA . GLU A 1 195 ? -12.900 -7.255 13.823 1.00 91.00 195 GLU A CA 1
ATOM 1490 C C . GLU A 1 195 ? -11.449 -6.974 13.447 1.00 91.00 195 GLU A C 1
ATOM 1492 O O . GLU A 1 195 ? -10.795 -7.836 12.857 1.00 91.00 195 GLU A O 1
ATOM 1497 N N . VAL A 1 196 ? -10.947 -5.793 13.799 1.00 94.00 196 VAL A N 1
ATOM 1498 C CA . VAL A 1 196 ? -9.559 -5.407 13.541 1.00 94.00 196 VAL A CA 1
ATOM 1499 C C . VAL A 1 196 ? -8.845 -5.215 14.865 1.00 94.00 196 VAL A C 1
ATOM 1501 O O . VAL A 1 196 ? -9.278 -4.439 15.717 1.00 94.00 196 VAL A O 1
ATOM 1504 N N . TRP A 1 197 ? -7.738 -5.923 15.019 1.00 94.31 197 TRP A N 1
ATOM 1505 C CA . TRP A 1 197 ? -6.919 -5.931 16.216 1.00 94.31 197 TRP A CA 1
ATOM 1506 C C . TRP A 1 197 ? -5.494 -5.521 15.874 1.00 94.31 197 TRP A C 1
ATOM 1508 O O . TRP A 1 197 ? -4.996 -5.811 14.786 1.00 94.31 197 TRP A O 1
ATOM 1518 N N . VAL A 1 198 ? -4.832 -4.882 16.832 1.00 94.38 198 VAL A N 1
ATOM 1519 C CA . VAL A 1 198 ? -3.385 -4.680 16.808 1.00 94.38 198 VAL A CA 1
ATOM 1520 C C . VAL A 1 198 ? -2.773 -5.551 17.891 1.00 94.38 198 VAL A C 1
ATOM 1522 O O . VAL A 1 198 ? -3.140 -5.439 19.066 1.00 94.38 198 VAL A O 1
ATOM 1525 N N . VAL A 1 199 ? -1.846 -6.417 17.491 1.00 92.88 199 VAL A N 1
ATOM 1526 C CA . VAL A 1 199 ? -1.069 -7.274 18.387 1.00 92.88 199 VAL A CA 1
ATOM 1527 C C . VAL A 1 199 ? 0.359 -6.750 18.437 1.00 92.88 199 VAL A C 1
ATOM 1529 O O . VAL A 1 199 ? 1.019 -6.609 17.409 1.00 92.88 199 VAL A O 1
ATOM 1532 N N . ARG A 1 200 ? 0.831 -6.466 19.649 1.00 88.06 200 ARG A N 1
ATOM 1533 C CA . ARG A 1 200 ? 2.205 -6.030 19.926 1.00 88.06 200 ARG A CA 1
ATOM 1534 C C . ARG A 1 200 ? 2.957 -7.127 20.655 1.00 88.06 200 ARG A C 1
ATOM 1536 O O . ARG A 1 200 ? 2.328 -7.892 21.388 1.00 88.06 200 ARG A O 1
ATOM 1543 N N . ALA A 1 201 ? 4.280 -7.169 20.516 1.00 75.62 201 ALA A N 1
ATOM 1544 C CA . ALA A 1 201 ? 5.104 -8.001 21.385 1.00 75.62 201 ALA A CA 1
ATOM 1545 C C . ALA A 1 201 ? 4.751 -7.724 22.860 1.00 75.62 201 ALA A C 1
ATOM 1547 O O . ALA A 1 201 ? 4.538 -6.577 23.263 1.00 75.62 201 ALA A O 1
ATOM 1548 N N . ALA A 1 202 ? 4.597 -8.783 23.655 1.00 63.88 202 ALA A N 1
ATOM 1549 C CA . ALA A 1 202 ? 4.473 -8.622 25.096 1.00 63.88 202 ALA A CA 1
ATOM 1550 C C . ALA A 1 202 ? 5.847 -8.229 25.649 1.00 63.88 202 ALA A C 1
ATOM 1552 O O . ALA A 1 202 ? 6.851 -8.821 25.260 1.00 63.88 202 ALA A O 1
ATOM 1553 N N . GLU A 1 203 ? 5.890 -7.277 26.579 1.00 58.03 203 GLU A N 1
ATOM 1554 C CA . GLU A 1 203 ? 7.046 -7.172 27.469 1.00 58.03 203 GLU A CA 1
ATOM 1555 C C . GLU A 1 203 ? 7.166 -8.515 28.222 1.00 58.03 203 GLU A C 1
ATOM 1557 O O . GLU A 1 203 ? 6.176 -9.005 28.770 1.00 58.03 203 GLU A O 1
ATOM 1562 N N . GLU A 1 204 ? 8.348 -9.129 28.125 1.00 58.44 204 GLU A N 1
ATOM 1563 C CA . GLU A 1 204 ? 8.789 -10.449 28.620 1.00 58.44 204 GLU A CA 1
ATOM 1564 C C . GLU A 1 204 ? 8.140 -10.973 29.941 1.00 58.44 204 GLU A C 1
ATOM 1566 O O . GLU A 1 204 ? 7.740 -10.187 30.804 1.00 58.44 204 GLU A O 1
ATOM 1571 N N . PRO A 1 205 ? 8.080 -12.315 30.162 1.00 54.03 205 PRO A N 1
ATOM 1572 C CA . PRO A 1 205 ? 8.892 -13.319 29.484 1.00 54.03 205 PRO A CA 1
ATOM 1573 C C . PRO A 1 205 ? 8.221 -14.024 28.302 1.00 54.03 205 PRO A C 1
ATOM 1575 O O . PRO A 1 205 ? 7.007 -14.262 28.300 1.00 54.03 205 PRO A O 1
ATOM 1578 N N . ALA A 1 206 ? 9.053 -14.356 27.311 1.00 52.66 206 ALA A N 1
ATOM 1579 C CA . ALA A 1 206 ? 8.717 -15.084 26.092 1.00 52.66 206 ALA A CA 1
ATOM 1580 C C . ALA A 1 206 ? 7.797 -16.294 26.349 1.00 52.66 206 ALA A C 1
ATOM 1582 O O . ALA A 1 206 ? 8.056 -17.135 27.211 1.00 52.66 206 ALA A O 1
ATOM 1583 N N . GLY A 1 207 ? 6.710 -16.385 25.576 1.00 51.16 207 GLY A N 1
ATOM 1584 C CA . GLY A 1 207 ? 5.722 -17.471 25.649 1.00 51.16 207 GLY A CA 1
ATOM 1585 C C . GLY A 1 207 ? 4.302 -17.024 26.005 1.00 51.16 207 GLY A C 1
ATOM 1586 O O . GLY A 1 207 ? 3.370 -17.820 25.894 1.00 51.16 207 GLY A O 1
ATOM 1587 N N . LYS A 1 208 ? 4.102 -15.756 26.386 1.00 50.84 208 LYS A N 1
ATOM 1588 C CA . LYS A 1 208 ? 2.760 -15.172 26.521 1.00 50.84 208 LYS A CA 1
ATOM 1589 C C . LYS A 1 208 ? 2.333 -14.503 25.210 1.00 50.84 208 LYS A C 1
ATOM 1591 O O . LYS A 1 208 ? 3.159 -13.835 24.587 1.00 50.84 208 LYS A O 1
ATOM 1596 N N . PRO A 1 209 ? 1.068 -14.663 24.775 1.00 54.88 209 PRO A N 1
ATOM 1597 C CA . PRO A 1 209 ? 0.567 -13.949 23.610 1.00 54.88 209 PRO A CA 1
ATOM 1598 C C . PRO A 1 209 ? 0.733 -12.440 23.814 1.00 54.88 209 PRO A C 1
ATOM 1600 O O . PRO A 1 209 ? 0.536 -11.925 24.918 1.00 54.88 209 PRO A O 1
ATOM 1603 N N . GLY A 1 210 ? 1.118 -11.752 22.740 1.00 62.09 210 GLY A N 1
ATOM 1604 C CA . GLY A 1 210 ? 1.256 -10.302 22.700 1.00 62.09 210 GLY A CA 1
ATOM 1605 C C . GLY A 1 210 ? 0.011 -9.565 23.200 1.00 62.09 210 GLY A C 1
ATOM 1606 O O . GLY A 1 210 ? -1.102 -10.096 23.143 1.00 62.09 210 GLY A O 1
ATOM 1607 N N . LYS A 1 211 ? 0.169 -8.324 23.682 1.00 73.38 211 LYS A N 1
ATOM 1608 C CA . LYS A 1 211 ? -0.984 -7.498 24.077 1.00 73.38 211 LYS A CA 1
ATOM 1609 C C . LYS A 1 211 ? -1.783 -7.146 22.819 1.00 73.38 211 LYS A C 1
ATOM 1611 O O . LYS A 1 211 ? -1.343 -6.329 22.010 1.00 73.38 211 LYS A O 1
ATOM 1616 N N . ALA A 1 212 ? -2.943 -7.778 22.662 1.00 81.12 212 ALA A N 1
ATOM 1617 C CA . ALA A 1 212 ? -3.895 -7.500 21.596 1.00 81.12 212 ALA A CA 1
ATOM 1618 C C . ALA A 1 212 ? -4.944 -6.491 22.074 1.00 81.12 212 ALA A C 1
ATOM 1620 O O . ALA A 1 212 ? -5.488 -6.630 23.170 1.00 81.12 212 ALA A O 1
ATOM 1621 N N . HIS A 1 213 ? -5.257 -5.497 21.248 1.00 86.12 213 HIS A N 1
ATOM 1622 C CA . HIS A 1 213 ? -6.380 -4.592 21.488 1.00 86.12 213 HIS A CA 1
ATOM 1623 C C . HIS A 1 213 ? -7.150 -4.333 20.195 1.00 86.12 213 HIS A C 1
ATOM 1625 O O . HIS A 1 213 ? -6.580 -4.378 19.105 1.00 86.12 213 HIS A O 1
ATOM 1631 N N . VAL A 1 214 ? -8.451 -4.075 20.324 1.00 84.44 214 VAL A N 1
ATOM 1632 C CA . VAL A 1 214 ? -9.298 -3.687 19.193 1.00 84.44 214 VAL A CA 1
ATOM 1633 C C . VAL A 1 214 ? -8.856 -2.314 18.703 1.00 84.44 214 VAL A C 1
ATOM 1635 O O . VAL A 1 214 ? -8.686 -1.385 19.497 1.00 84.44 214 VAL A O 1
ATOM 1638 N N . LEU A 1 215 ? -8.686 -2.178 17.391 1.00 87.38 215 LEU A N 1
ATOM 1639 C CA . LEU A 1 215 ? -8.350 -0.903 16.783 1.00 87.38 215 LEU A CA 1
ATOM 1640 C C . LEU A 1 215 ? -9.603 -0.021 16.728 1.00 87.38 215 LEU A C 1
ATOM 1642 O O . LEU A 1 215 ? -10.541 -0.294 15.977 1.00 87.38 215 LEU A O 1
ATOM 1646 N N . ALA A 1 216 ? -9.639 1.033 17.540 1.00 81.31 216 ALA A N 1
ATOM 1647 C CA . ALA A 1 216 ? -10.829 1.864 17.706 1.00 81.31 216 ALA A CA 1
ATOM 1648 C C . ALA A 1 216 ? -11.366 2.419 16.370 1.00 81.31 216 ALA A C 1
ATOM 1650 O O . ALA A 1 216 ? -10.614 2.867 15.504 1.00 81.31 216 ALA A O 1
ATOM 1651 N N . GLY A 1 217 ? -12.694 2.405 16.218 1.00 78.69 217 GLY A N 1
ATOM 1652 C CA . GLY A 1 217 ? -13.387 2.962 15.054 1.00 78.69 217 GLY A CA 1
ATOM 1653 C C . GLY A 1 217 ? -13.380 2.086 13.800 1.00 78.69 217 GLY A C 1
ATOM 1654 O O . GLY A 1 217 ? -13.863 2.545 12.774 1.00 78.69 217 GLY A O 1
ATOM 1655 N N . THR A 1 218 ? -12.861 0.8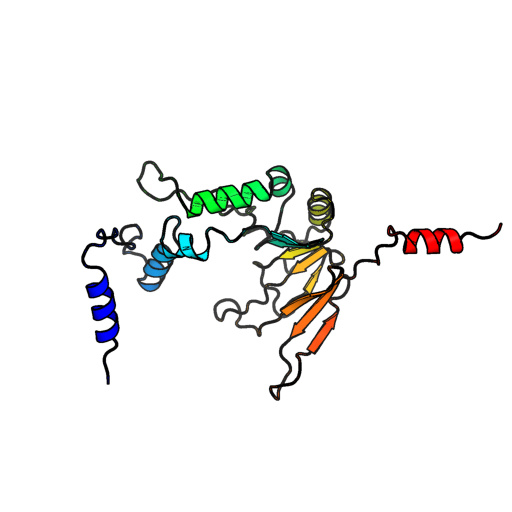55 13.858 1.00 80.69 218 THR A N 1
ATOM 1656 C CA . THR A 1 218 ? -12.767 -0.066 12.702 1.00 80.69 218 THR A CA 1
ATOM 1657 C C . THR A 1 218 ? -13.835 -1.162 12.664 1.00 80.69 218 THR A C 1
ATOM 1659 O O . THR A 1 218 ? -13.870 -1.962 11.725 1.00 80.69 218 THR A O 1
ATOM 1662 N N . GLU A 1 219 ? -14.700 -1.228 13.672 1.00 76.12 219 GLU A N 1
ATOM 1663 C CA . GLU A 1 219 ? -15.736 -2.251 13.774 1.00 76.12 219 GLU A CA 1
ATOM 1664 C C . GLU A 1 219 ? -16.769 -2.085 12.656 1.00 76.12 219 GLU A C 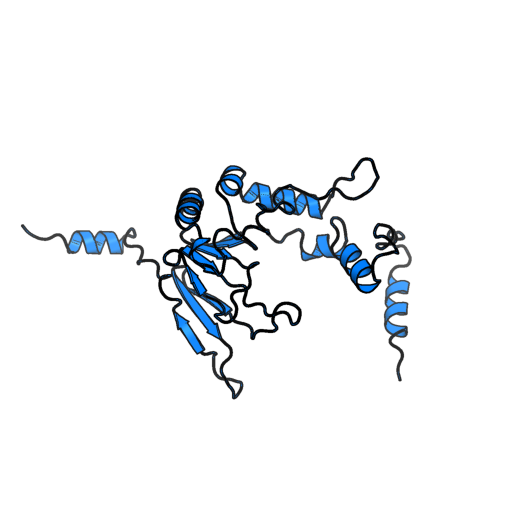1
ATOM 1666 O O . GLU A 1 219 ? -17.388 -1.030 12.507 1.00 76.12 219 GLU A O 1
ATOM 1671 N N . LEU A 1 220 ? -16.977 -3.144 11.870 1.00 75.44 220 LEU A N 1
ATOM 1672 C CA . LEU A 1 220 ? -18.081 -3.183 10.916 1.00 75.44 220 LEU A CA 1
ATOM 1673 C C . LEU A 1 220 ? -19.339 -3.734 11.598 1.00 75.44 220 LEU A C 1
ATOM 1675 O O . LEU A 1 220 ? -19.258 -4.768 12.273 1.00 75.44 220 LEU A O 1
ATOM 1679 N N . PRO A 1 221 ? -20.511 -3.094 11.415 1.00 66.06 221 PRO A N 1
ATOM 1680 C CA . PRO A 1 221 ? -21.757 -3.596 11.970 1.00 66.06 221 PRO A CA 1
ATOM 1681 C C . PRO A 1 221 ? -22.057 -5.002 11.441 1.00 66.06 221 PRO A C 1
ATOM 1683 O O . PRO A 1 221 ? -21.708 -5.363 10.316 1.00 66.06 221 PRO A O 1
ATOM 1686 N N . ALA A 1 222 ? -22.723 -5.814 12.263 1.00 65.38 222 ALA A N 1
ATOM 1687 C CA . ALA A 1 222 ? -23.115 -7.151 11.847 1.00 65.38 222 ALA A CA 1
ATOM 1688 C C . ALA A 1 222 ? -24.043 -7.083 10.625 1.00 65.38 222 ALA A C 1
ATOM 1690 O O . ALA A 1 222 ? -25.047 -6.373 10.650 1.00 65.38 222 ALA A O 1
ATOM 1691 N N . ASP A 1 223 ? -23.725 -7.856 9.585 1.00 61.41 223 ASP A N 1
ATOM 1692 C CA . ASP A 1 223 ? -24.606 -8.025 8.432 1.00 61.41 223 ASP A CA 1
ATOM 1693 C C . ASP A 1 223 ? -25.954 -8.619 8.879 1.00 61.41 223 ASP A C 1
ATOM 1695 O O . ASP A 1 223 ? -26.038 -9.783 9.280 1.00 61.41 223 ASP A O 1
ATOM 1699 N N . LYS A 1 224 ? -27.002 -7.791 8.841 1.00 55.84 224 LYS A N 1
ATOM 1700 C CA . LYS A 1 224 ? -28.392 -8.177 9.129 1.00 55.84 224 LYS A CA 1
ATOM 1701 C C . LYS A 1 224 ? -29.168 -8.548 7.858 1.00 55.84 224 LYS A C 1
ATOM 1703 O O . LYS A 1 224 ? -30.345 -8.876 7.951 1.00 55.84 224 LYS A O 1
ATOM 1708 N N . SER A 1 225 ? -28.548 -8.517 6.677 1.00 60.28 225 SER A N 1
ATOM 1709 C CA . SER A 1 225 ? -29.234 -8.809 5.410 1.00 60.28 225 SER A CA 1
ATOM 1710 C C . SER A 1 225 ? -29.477 -10.308 5.175 1.00 60.28 225 SER A C 1
ATOM 1712 O O . SER A 1 225 ? -30.339 -10.681 4.374 1.00 60.28 225 SER A O 1
ATOM 1714 N N . GLY A 1 226 ? -28.766 -11.175 5.905 1.00 55.97 226 GLY A N 1
ATOM 1715 C CA . GLY A 1 226 ? -28.977 -12.622 5.897 1.00 55.97 226 GLY A CA 1
ATOM 1716 C C . GLY A 1 226 ? -30.339 -13.041 6.465 1.00 55.97 226 GLY A C 1
ATOM 1717 O O . GLY A 1 226 ? -30.982 -12.299 7.208 1.00 55.97 226 GLY A O 1
ATOM 1718 N N . PHE A 1 227 ? -30.765 -14.269 6.149 1.00 64.12 227 PHE A N 1
ATOM 1719 C CA . PHE A 1 227 ? -32.064 -14.847 6.536 1.00 64.12 227 PHE A CA 1
ATOM 1720 C C . PHE A 1 227 ? -32.449 -14.584 8.003 1.00 64.12 227 PHE A C 1
ATOM 1722 O O . PHE A 1 227 ? -33.561 -14.149 8.276 1.00 64.12 227 PHE A O 1
ATOM 1729 N N . TRP A 1 228 ? -31.514 -14.755 8.944 1.00 58.28 228 TRP A N 1
ATOM 1730 C CA . TRP A 1 228 ? -31.748 -14.529 10.377 1.00 58.28 228 TRP A CA 1
ATOM 1731 C C . TRP A 1 228 ? -31.896 -13.058 10.776 1.00 58.28 228 TRP A C 1
ATOM 1733 O O . TRP A 1 228 ? -32.581 -12.759 11.753 1.00 58.28 228 TRP A O 1
ATOM 1743 N N . GLY A 1 229 ? -31.262 -12.137 10.050 1.00 56.31 229 GLY A N 1
ATOM 1744 C CA . GLY A 1 229 ? -31.430 -10.706 10.285 1.00 56.31 229 GLY A CA 1
ATOM 1745 C C . GLY A 1 229 ? -32.773 -10.207 9.751 1.00 56.31 229 GLY A C 1
ATOM 1746 O O . GLY A 1 229 ? -33.492 -9.542 10.493 1.00 56.31 229 GLY A O 1
ATOM 1747 N N . LYS A 1 230 ? -33.187 -10.683 8.566 1.00 64.19 230 LYS A N 1
ATOM 1748 C CA . LYS A 1 230 ? -34.554 -10.497 8.047 1.00 64.19 230 LYS A CA 1
ATOM 1749 C C . LYS A 1 230 ? -35.613 -11.125 8.958 1.00 64.19 230 LYS A C 1
ATOM 1751 O O . LYS A 1 230 ? -36.658 -10.527 9.179 1.00 64.19 230 LYS A O 1
ATOM 1756 N N . LEU A 1 231 ? -35.340 -12.301 9.532 1.00 62.31 231 LEU A N 1
ATOM 1757 C CA . LEU A 1 231 ? -36.242 -12.968 10.475 1.00 62.31 231 LEU A CA 1
ATOM 1758 C C . LEU A 1 231 ? -36.379 -12.174 11.784 1.00 62.31 231 LEU A C 1
ATOM 1760 O O . LEU A 1 231 ? -37.487 -12.005 12.274 1.00 62.31 231 LEU A O 1
ATOM 1764 N N . LYS A 1 232 ? -35.281 -11.640 12.336 1.00 61.03 232 LYS A N 1
ATOM 1765 C CA . LYS A 1 232 ? -35.326 -10.779 13.533 1.00 61.03 232 LYS A CA 1
ATOM 1766 C C . LYS A 1 232 ? -36.069 -9.468 13.286 1.00 61.03 232 LYS A C 1
ATOM 1768 O O . LYS A 1 232 ? -36.789 -9.020 14.169 1.00 61.03 232 LYS A O 1
ATOM 1773 N N . GLU A 1 233 ? -35.916 -8.873 12.108 1.00 64.62 233 GLU A N 1
ATOM 1774 C CA . GLU A 1 233 ? -36.652 -7.671 11.705 1.00 64.62 233 GLU A CA 1
ATOM 1775 C C . GLU A 1 233 ? -38.152 -7.968 11.529 1.00 64.62 233 GLU A C 1
ATOM 1777 O O . GLU A 1 233 ? -38.991 -7.270 12.095 1.00 64.62 233 GLU A O 1
ATOM 1782 N N . ALA A 1 234 ? -38.492 -9.085 10.878 1.00 60.06 234 ALA A N 1
ATOM 1783 C CA . ALA A 1 234 ? -39.869 -9.563 10.740 1.00 60.06 234 ALA A CA 1
ATOM 1784 C C . ALA A 1 234 ? -40.517 -9.959 12.082 1.00 60.06 234 ALA A C 1
ATOM 1786 O O . ALA A 1 234 ? -41.727 -9.827 12.246 1.00 60.06 234 ALA A O 1
ATOM 1787 N N . MET A 1 235 ? -39.732 -10.436 13.054 1.00 66.44 235 MET A N 1
ATOM 1788 C CA . MET A 1 235 ? -40.212 -10.784 14.398 1.00 66.44 235 MET A CA 1
ATOM 1789 C C . MET A 1 235 ? -40.259 -9.583 15.359 1.00 66.44 235 MET A C 1
ATOM 1791 O O . MET A 1 235 ? -40.988 -9.642 16.346 1.00 66.44 235 MET A O 1
ATOM 1795 N N . GLY A 1 236 ? -39.505 -8.511 15.086 1.00 52.62 236 GLY A N 1
ATOM 1796 C CA . GLY A 1 236 ? -39.503 -7.261 15.856 1.00 52.62 236 GLY A CA 1
ATOM 1797 C C . GLY A 1 236 ? -40.589 -6.263 15.439 1.00 52.62 236 GLY A C 1
ATOM 1798 O O . GLY A 1 236 ? -40.919 -5.364 16.207 1.00 52.62 236 GLY A O 1
ATOM 1799 N N . ALA A 1 237 ? -41.186 -6.436 14.258 1.00 50.09 237 ALA A N 1
ATOM 1800 C CA . ALA A 1 237 ? -42.351 -5.679 13.817 1.00 50.09 237 ALA A CA 1
ATOM 1801 C C . ALA A 1 237 ? -43.646 -6.349 14.312 1.00 50.09 237 ALA A C 1
ATOM 1803 O O . ALA A 1 237 ? -44.287 -7.108 13.585 1.00 50.09 237 ALA A O 1
ATOM 1804 N N . ARG A 1 238 ? -44.050 -6.083 15.561 1.00 41.72 238 ARG A N 1
ATOM 1805 C CA . ARG A 1 238 ? -45.423 -6.356 16.013 1.00 41.72 238 ARG A CA 1
ATOM 1806 C C . ARG A 1 238 ? -46.011 -5.191 16.816 1.00 41.72 238 ARG A C 1
ATOM 1808 O O . ARG A 1 238 ? -45.595 -4.933 17.938 1.00 41.72 238 ARG A O 1
ATOM 1815 N N . VAL A 1 239 ? -47.059 -4.637 16.198 1.00 30.94 239 VAL A N 1
ATOM 1816 C CA . VAL A 1 239 ? -48.177 -3.816 16.700 1.00 30.94 239 VAL A CA 1
ATOM 1817 C C . VAL A 1 239 ? -47.901 -2.331 16.965 1.00 30.94 239 VAL A C 1
ATOM 1819 O O . VAL A 1 239 ? -47.461 -1.939 18.042 1.00 30.94 239 VAL A O 1
ATOM 1822 N N . ALA A 1 240 ? -48.294 -1.509 15.989 1.00 32.75 240 ALA A N 1
ATOM 1823 C CA . ALA A 1 240 ? -49.417 -0.587 16.168 1.00 32.75 240 ALA A CA 1
ATOM 1824 C C . ALA A 1 240 ? -50.512 -0.993 15.170 1.00 32.75 240 ALA A C 1
ATOM 1826 O O . ALA A 1 240 ? -50.126 -1.411 14.052 1.00 32.75 240 ALA A O 1
#

Sequence (240 aa):
MGSMGEAGIGFRAACEGGRVSPDPLASVSERVRSELRARMAALSPGSPLLQRFFADNPSVLRLGSTVFVHGGLLPEHVQYGLERINQEGQEWILSPARRPDGLPERGPHFFHTRNAVVWVREYSHTDPSICDCRLLERTLEMLPGSHRMVMGHTIQQPGGINATCRGKAIRVDVGMSEGCGGAEAEILEIRKDREVWVVRAAEEPAGKPGKAHVLAGTELPADKSGFWGKLKEAMGARVA

Foldseek 3Di:
DDDPVPVVVVVVVVCVPPDPDPPLLPQPDPVDDPVVSVVCSCCPQQHPNCLVPPLQPFQWDDDQQEIEHAAADFLVCLVVPRVVNSNQSSCCSNPFDADPVRHTDPGDPLPPDCNHRNNHHCCPDLPPVSNDLVRLVVSSVSPPRHQAYEYENRANPPVAWAADSLQRYTYHHPLCDPVRPNDFHWDWDQPPVFWTKIFGQDDDDPDDGGDIDTHPRNGDDDPLVDPVSVVVVVVPDDDD

Radius of gyration: 23.58 Å; chains: 1; bounding box: 89×46×57 Å

pLDDT: mean 82.73, std 18.47, range [30.94, 98.69]